Protein AF-A0A261BJY4-F1 (afdb_monomer_lite)

Radius of gyration: 24.93 Å; chains: 1; bounding box: 94×40×73 Å

Organism: NCBI:txid1503980

pLDDT: mean 73.92, std 14.11, range [34.84, 90.88]

Foldseek 3Di:
DPDPPPVPPPVPALAPDPCQLPDDFDADPLNVLLVVLVVLCVVLVVLLVVLVVCCVPCVVVCVVPPDPNVLSVLVSQLLVLLSVLSVLCSVLPSVVVSSPCRSVVNHPPCVVVNVVSVVVNVVSVVSNVVSVVVSVVVPPPCVVVVVPPDPPLVVVLVVLVVVLVVQVVDPVCVPVSVSVVVVSVSVNSSCVSVCCCVPPCSNPPPPPPPPDDDDDDDD

Structure (mmCIF, N/CA/C/O backbone):
data_AF-A0A261BJY4-F1
#
_entry.id   AF-A0A261BJY4-F1
#
loop_
_atom_site.group_PDB
_atom_site.id
_atom_site.type_symbol
_atom_site.label_atom_id
_atom_site.label_alt_id
_atom_site.label_comp_id
_atom_site.label_asym_id
_atom_site.label_entity_id
_atom_site.label_seq_id
_atom_site.pdbx_PDB_ins_code
_atom_site.Cartn_x
_atom_site.Cartn_y
_atom_site.Cartn_z
_atom_site.occupancy
_atom_site.B_iso_or_equiv
_atom_site.auth_seq_id
_atom_site.auth_comp_id
_atom_site.auth_asym_id
_atom_site.auth_at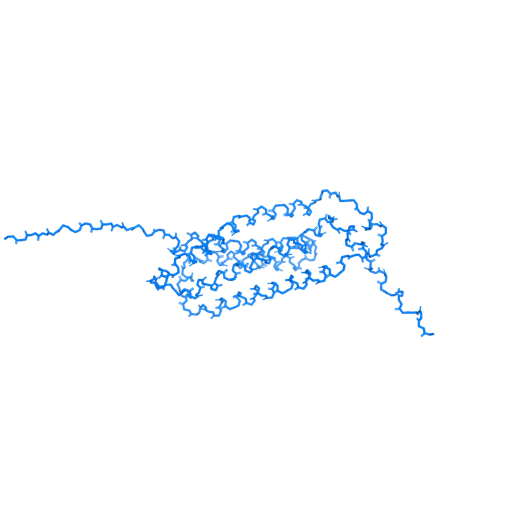om_id
_atom_site.pdbx_PDB_model_num
ATOM 1 N N . MET A 1 1 ? 39.632 24.380 -22.229 1.00 34.84 1 MET A N 1
ATOM 2 C CA . MET A 1 1 ? 39.790 23.541 -21.022 1.00 34.84 1 MET A CA 1
ATOM 3 C C . MET A 1 1 ? 38.426 23.351 -20.358 1.00 34.84 1 MET A C 1
ATOM 5 O O . MET A 1 1 ? 38.218 23.847 -19.261 1.00 34.84 1 MET A O 1
ATOM 9 N N . SER A 1 2 ? 37.476 22.709 -21.051 1.00 39.47 2 SER A N 1
ATOM 10 C CA . SER A 1 2 ? 36.129 22.396 -20.525 1.00 39.47 2 SER A CA 1
ATOM 11 C C . SER A 1 2 ? 35.428 21.296 -21.345 1.00 39.47 2 SER A C 1
ATOM 13 O O . SER A 1 2 ? 34.244 21.419 -21.620 1.00 39.47 2 SER A O 1
ATOM 15 N N . GLU A 1 3 ? 36.136 20.246 -21.773 1.00 40.41 3 GLU A N 1
ATOM 16 C CA . GLU A 1 3 ? 35.526 19.167 -22.587 1.00 40.41 3 GLU A CA 1
ATOM 17 C C . GLU A 1 3 ? 35.856 17.747 -22.104 1.00 40.41 3 GLU A C 1
ATOM 19 O O . GLU A 1 3 ? 35.601 16.783 -22.808 1.00 40.41 3 GLU A O 1
ATOM 24 N N . GLU A 1 4 ? 36.378 17.577 -20.887 1.00 35.25 4 GLU A N 1
ATOM 25 C CA . GLU A 1 4 ? 36.882 16.265 -20.438 1.00 35.25 4 GLU A CA 1
ATOM 26 C C . GLU A 1 4 ? 36.210 15.733 -19.165 1.00 35.25 4 GLU A C 1
ATOM 28 O O . GLU A 1 4 ? 36.755 14.867 -18.490 1.00 35.25 4 GLU A O 1
ATOM 33 N N . HIS A 1 5 ? 35.021 16.241 -18.818 1.00 38.00 5 HIS A N 1
ATOM 34 C CA . HIS A 1 5 ? 34.337 15.866 -17.574 1.00 38.00 5 HIS A CA 1
ATOM 35 C C . HIS A 1 5 ? 32.924 15.288 -17.764 1.00 38.00 5 HIS A C 1
ATOM 37 O O . HIS A 1 5 ? 32.126 15.379 -16.841 1.00 38.00 5 HIS A O 1
ATOM 43 N N . ASP A 1 6 ? 32.616 14.692 -18.922 1.00 45.31 6 ASP A N 1
ATOM 44 C CA . ASP A 1 6 ? 31.288 14.092 -19.191 1.00 45.31 6 ASP A CA 1
ATOM 45 C C . ASP A 1 6 ? 31.328 12.574 -19.472 1.00 45.31 6 ASP A C 1
ATOM 47 O O . ASP A 1 6 ? 30.332 11.876 -19.336 1.00 45.31 6 ASP A O 1
ATOM 51 N N . HIS A 1 7 ? 32.500 11.997 -19.761 1.00 40.19 7 HIS A N 1
ATOM 52 C CA . HIS A 1 7 ? 32.606 10.571 -20.114 1.00 40.19 7 HIS A CA 1
ATOM 53 C C . HIS A 1 7 ? 32.541 9.584 -18.930 1.00 40.19 7 HIS A C 1
ATOM 55 O O . HIS A 1 7 ? 32.669 8.381 -19.133 1.00 40.19 7 HIS A O 1
ATOM 61 N N . GLY A 1 8 ? 32.339 10.062 -17.696 1.00 38.91 8 GLY A N 1
ATOM 62 C CA . GLY A 1 8 ? 32.262 9.213 -16.497 1.00 38.91 8 GLY A CA 1
ATOM 63 C C . GLY A 1 8 ? 30.845 8.837 -16.044 1.00 38.91 8 GLY A C 1
ATOM 64 O O . GLY A 1 8 ? 30.698 7.896 -15.268 1.00 38.91 8 GLY A O 1
ATOM 65 N N . GLU A 1 9 ? 29.801 9.544 -16.497 1.00 47.66 9 GLU A N 1
ATOM 66 C CA . GLU A 1 9 ? 28.405 9.272 -16.092 1.00 47.66 9 GLU A CA 1
ATOM 67 C C . GLU A 1 9 ? 27.652 8.342 -17.065 1.00 47.66 9 GLU A C 1
ATOM 69 O O . GLU A 1 9 ? 26.600 7.798 -16.719 1.00 47.66 9 GLU A O 1
ATOM 74 N N . GLU A 1 10 ? 28.192 8.096 -18.263 1.00 47.25 10 GLU A N 1
ATOM 75 C CA . GLU A 1 10 ? 27.529 7.277 -19.288 1.00 47.25 10 GLU A CA 1
ATOM 76 C C . GLU A 1 10 ? 27.619 5.761 -19.039 1.00 47.25 10 GLU A C 1
ATOM 78 O O . GLU A 1 10 ? 26.736 5.027 -19.485 1.00 47.25 10 GLU A O 1
ATOM 83 N N . GLU A 1 11 ? 28.609 5.265 -18.286 1.00 46.03 11 GLU A N 1
ATOM 84 C CA . GLU A 1 11 ? 28.821 3.813 -18.108 1.00 46.03 11 GLU A CA 1
ATOM 85 C C . GLU A 1 11 ? 27.710 3.111 -17.299 1.00 46.03 11 GLU A C 1
ATOM 87 O O . GLU A 1 11 ? 27.527 1.899 -17.414 1.00 46.03 11 GLU A O 1
ATOM 92 N N . HIS A 1 12 ? 26.910 3.863 -16.536 1.00 56.28 12 HIS A N 1
ATOM 93 C CA . HIS A 1 12 ? 25.779 3.339 -15.757 1.00 56.28 12 HIS A CA 1
ATOM 94 C C . HIS A 1 12 ? 24.407 3.877 -16.195 1.00 56.28 12 HIS A C 1
ATOM 96 O O . HIS A 1 12 ? 23.388 3.548 -15.577 1.00 56.28 12 HIS A O 1
ATOM 102 N N . SER A 1 13 ? 24.345 4.693 -17.251 1.00 66.56 13 SER A N 1
ATOM 103 C CA . SER A 1 13 ? 23.095 5.316 -17.685 1.00 66.56 13 SER A CA 1
ATOM 104 C C . SER A 1 13 ? 22.349 4.448 -18.699 1.00 66.56 13 SER A C 1
ATOM 106 O O . SER A 1 13 ? 22.855 4.104 -19.765 1.00 66.56 13 SER A O 1
ATOM 108 N N . ILE A 1 14 ? 21.090 4.131 -18.390 1.00 71.69 14 ILE A N 1
ATOM 109 C CA . ILE A 1 14 ? 20.169 3.439 -19.311 1.00 71.69 14 ILE A CA 1
ATOM 110 C C . ILE A 1 14 ? 19.597 4.372 -20.395 1.00 71.69 14 ILE A C 1
ATOM 112 O O . ILE A 1 14 ? 18.856 3.930 -21.277 1.00 71.69 14 ILE A O 1
ATOM 116 N N . ILE A 1 15 ? 19.884 5.674 -20.313 1.00 77.12 15 ILE A N 1
ATOM 117 C CA . ILE A 1 15 ? 19.298 6.705 -21.172 1.00 77.12 15 ILE A CA 1
ATOM 118 C C . ILE A 1 15 ? 19.901 6.604 -22.575 1.00 77.12 15 ILE A C 1
ATOM 120 O O . ILE A 1 15 ? 21.114 6.579 -22.743 1.00 77.12 15 ILE A O 1
ATOM 124 N N . GLY A 1 16 ? 19.051 6.544 -23.603 1.00 69.19 16 GLY A N 1
ATOM 125 C CA . GLY A 1 16 ? 19.501 6.522 -25.003 1.00 69.19 16 GLY A CA 1
ATOM 126 C C . GLY A 1 16 ? 20.080 5.186 -25.486 1.00 69.19 16 GLY A C 1
ATOM 127 O O . GLY A 1 16 ? 20.368 5.041 -26.676 1.00 69.19 16 GLY A O 1
ATOM 128 N N . GLN A 1 17 ? 20.183 4.176 -24.619 1.00 81.31 17 GLN A N 1
ATOM 129 C CA . GLN A 1 17 ? 20.616 2.842 -25.019 1.00 81.31 17 GLN A CA 1
ATOM 130 C C . GLN A 1 17 ? 19.543 2.139 -25.871 1.00 81.31 17 GLN A C 1
ATOM 132 O O . GLN A 1 17 ? 18.360 2.082 -25.515 1.00 81.31 17 GLN A O 1
ATOM 137 N N . LYS A 1 18 ? 19.954 1.587 -27.024 1.00 76.88 18 LYS A N 1
ATOM 138 C CA . LYS A 1 18 ? 19.047 0.950 -28.002 1.00 76.88 18 LYS A CA 1
ATOM 139 C C . LYS A 1 18 ? 18.296 -0.251 -27.424 1.00 76.88 18 LYS A C 1
ATOM 141 O O . LYS A 1 18 ? 17.124 -0.436 -27.736 1.00 76.88 18 LYS A O 1
ATOM 146 N N . GLU A 1 19 ? 18.949 -1.010 -26.547 1.00 81.88 19 GLU A N 1
ATOM 147 C CA . GLU A 1 19 ? 18.368 -2.175 -25.871 1.00 81.88 19 GLU A CA 1
ATOM 148 C C . GLU A 1 19 ? 17.146 -1.801 -25.016 1.00 81.88 19 GLU A C 1
ATOM 150 O O . GLU A 1 19 ? 16.106 -2.452 -25.092 1.00 81.88 19 GLU A O 1
ATOM 155 N N . TYR A 1 20 ? 17.230 -0.700 -24.265 1.00 79.94 20 TYR A N 1
ATOM 156 C CA . TYR A 1 20 ? 16.148 -0.253 -23.387 1.00 79.94 20 TYR A CA 1
ATOM 157 C C . TYR A 1 20 ? 15.094 0.582 -24.121 1.00 79.94 20 TYR A C 1
ATOM 159 O O . TYR A 1 20 ? 13.910 0.480 -23.812 1.00 79.94 20 TYR A O 1
ATOM 167 N N . THR A 1 21 ? 15.485 1.385 -25.117 1.00 79.00 21 THR A N 1
ATOM 168 C CA . THR A 1 21 ? 14.553 2.231 -25.893 1.00 79.00 21 THR A CA 1
ATOM 169 C C . THR A 1 21 ? 13.671 1.438 -26.860 1.00 79.00 21 THR A C 1
ATOM 171 O O . THR A 1 21 ? 12.543 1.854 -27.121 1.00 79.00 21 THR A O 1
ATOM 174 N N . GLN A 1 22 ? 14.137 0.286 -27.354 1.00 83.06 22 GLN A N 1
ATOM 175 C CA . GLN A 1 22 ? 13.351 -0.640 -28.182 1.00 83.06 22 GLN A CA 1
ATOM 176 C C . GLN A 1 22 ? 12.816 -1.845 -27.393 1.00 83.06 22 GLN A C 1
ATOM 178 O O . GLN A 1 22 ? 12.433 -2.854 -27.984 1.00 83.06 22 GLN A O 1
ATOM 183 N N . PHE A 1 23 ? 12.771 -1.752 -26.062 1.00 83.94 23 PHE A N 1
ATOM 184 C CA . PHE A 1 23 ? 12.300 -2.840 -25.215 1.00 83.94 23 PHE A CA 1
ATOM 185 C C . PHE A 1 23 ? 10.819 -3.158 -25.476 1.00 83.94 23 PHE A C 1
ATOM 187 O O . PHE A 1 23 ? 9.940 -2.316 -25.272 1.00 83.94 23 PHE A O 1
ATOM 194 N N . ILE A 1 24 ? 10.538 -4.394 -25.894 1.00 82.62 24 ILE A N 1
ATOM 195 C CA . ILE A 1 24 ? 9.178 -4.906 -26.078 1.00 82.62 24 ILE A CA 1
ATOM 196 C C . ILE A 1 24 ? 8.783 -5.666 -24.817 1.00 82.62 24 ILE A C 1
ATOM 198 O O . ILE A 1 24 ? 9.422 -6.637 -24.417 1.00 82.62 24 ILE A O 1
ATOM 202 N N . TYR A 1 25 ? 7.705 -5.216 -24.186 1.00 85.25 25 TYR A N 1
ATOM 203 C CA . TYR A 1 25 ? 7.182 -5.861 -22.994 1.00 85.25 25 TYR A CA 1
ATOM 204 C C . TYR A 1 25 ? 6.652 -7.270 -23.303 1.00 85.25 25 TYR A C 1
ATOM 206 O O . TYR A 1 25 ? 5.804 -7.457 -24.178 1.00 85.25 25 TYR A O 1
ATOM 214 N N . HIS A 1 26 ? 7.093 -8.238 -22.500 1.00 87.38 26 HIS A N 1
ATOM 215 C CA . HIS A 1 26 ? 6.562 -9.596 -22.458 1.00 87.38 26 HIS A CA 1
ATOM 216 C C . HIS A 1 26 ? 6.022 -9.897 -21.060 1.00 87.38 26 HIS A C 1
ATOM 218 O O . HIS A 1 26 ? 6.620 -9.513 -20.054 1.00 87.38 26 HIS A O 1
ATOM 224 N N . PHE A 1 27 ? 4.892 -10.607 -20.995 1.00 88.50 27 PHE A N 1
ATOM 225 C CA . PHE A 1 27 ? 4.290 -10.987 -19.721 1.00 88.50 27 PHE A CA 1
ATOM 226 C C . PHE A 1 27 ? 5.257 -11.865 -18.922 1.00 88.50 27 PHE A C 1
ATOM 228 O O . PHE A 1 27 ? 5.630 -12.955 -19.354 1.00 88.50 27 PHE A O 1
ATOM 235 N N . ASN A 1 28 ? 5.663 -11.375 -17.756 1.00 87.25 28 ASN A N 1
ATOM 236 C CA . ASN A 1 28 ? 6.672 -12.000 -16.911 1.00 87.25 28 ASN A CA 1
ATOM 237 C C . ASN A 1 28 ? 6.136 -12.269 -15.498 1.00 87.25 28 ASN A C 1
ATOM 239 O O . ASN A 1 28 ? 5.032 -11.865 -15.124 1.00 87.25 28 ASN A O 1
ATOM 243 N N . TYR A 1 29 ? 6.954 -12.937 -14.687 1.00 85.25 29 TYR A N 1
ATOM 244 C CA . TYR A 1 29 ? 6.633 -13.231 -13.292 1.00 85.25 29 TYR A CA 1
ATOM 245 C C . TYR A 1 29 ? 6.324 -11.964 -12.467 1.00 85.25 29 TYR A C 1
ATOM 247 O O . TYR A 1 29 ? 5.391 -11.967 -11.666 1.00 85.25 29 TYR A O 1
ATOM 255 N N . PHE A 1 30 ? 7.025 -10.848 -12.709 1.00 86.12 30 PHE A N 1
ATOM 256 C CA . PHE A 1 30 ? 6.757 -9.567 -12.038 1.00 86.12 30 PHE A CA 1
ATOM 257 C C . PHE A 1 30 ? 5.371 -8.997 -12.369 1.00 86.12 30 PHE A C 1
ATOM 259 O O . PHE A 1 30 ? 4.736 -8.364 -11.526 1.00 86.12 30 PHE A O 1
ATOM 266 N N . SER A 1 31 ? 4.873 -9.263 -13.575 1.00 87.69 31 SER A N 1
ATOM 267 C CA . SER A 1 31 ? 3.539 -8.855 -14.020 1.00 87.69 31 SER A CA 1
ATOM 268 C C . SER A 1 31 ? 2.453 -9.653 -13.308 1.00 87.69 31 SER A C 1
ATOM 270 O O . SER A 1 31 ? 1.510 -9.070 -12.771 1.00 87.69 31 SER A O 1
ATOM 272 N N . ALA A 1 32 ? 2.622 -10.975 -13.209 1.00 87.94 32 ALA A N 1
ATOM 273 C CA . ALA A 1 32 ? 1.746 -11.820 -12.398 1.00 87.94 32 ALA A CA 1
ATOM 274 C C . ALA A 1 32 ? 1.769 -11.394 -10.917 1.00 87.94 32 ALA A C 1
ATOM 276 O O . ALA A 1 32 ? 0.715 -11.257 -10.293 1.00 87.94 32 ALA A O 1
ATOM 277 N N . TYR A 1 33 ? 2.957 -11.098 -10.380 1.00 84.88 33 TYR A N 1
ATOM 278 C CA . TYR A 1 33 ? 3.148 -10.593 -9.020 1.00 84.88 33 TYR A CA 1
ATOM 279 C C . TYR A 1 33 ? 2.398 -9.274 -8.766 1.00 84.88 33 TYR A C 1
ATOM 281 O O . TYR A 1 33 ? 1.713 -9.135 -7.751 1.00 84.88 33 TYR A O 1
ATOM 289 N N . ALA A 1 34 ? 2.462 -8.316 -9.695 1.00 87.31 34 ALA A N 1
ATOM 290 C CA . ALA A 1 34 ? 1.723 -7.060 -9.588 1.00 87.31 34 ALA A CA 1
ATOM 291 C C . ALA A 1 34 ? 0.198 -7.283 -9.597 1.00 87.31 34 ALA A C 1
ATOM 293 O O . ALA A 1 34 ? -0.512 -6.674 -8.798 1.00 87.31 34 ALA A O 1
ATOM 294 N N . ILE A 1 35 ? -0.309 -8.191 -10.439 1.00 88.88 35 ILE A N 1
ATOM 295 C CA . ILE A 1 35 ? -1.748 -8.494 -10.534 1.00 88.88 35 ILE A CA 1
ATOM 296 C C . ILE A 1 35 ? -2.266 -9.150 -9.252 1.00 88.88 35 ILE A C 1
ATOM 298 O O . ILE A 1 35 ? -3.244 -8.672 -8.675 1.00 88.88 35 ILE A O 1
ATOM 302 N N . ILE A 1 36 ? -1.601 -10.208 -8.774 1.00 87.50 36 ILE A N 1
ATOM 303 C CA . ILE A 1 36 ? -1.953 -10.867 -7.503 1.00 87.50 36 ILE A CA 1
ATOM 304 C C . ILE A 1 36 ? -1.939 -9.835 -6.381 1.00 87.50 36 ILE A C 1
ATOM 306 O O . ILE A 1 36 ? -2.829 -9.812 -5.526 1.00 87.50 36 ILE A O 1
ATOM 310 N N . SER A 1 37 ? -0.955 -8.935 -6.428 1.00 84.06 37 SER A N 1
ATOM 311 C CA . SER A 1 37 ? -0.852 -7.902 -5.430 1.00 84.06 37 SER A CA 1
ATOM 312 C C . SER A 1 37 ? -2.025 -6.926 -5.437 1.00 84.06 37 SER A C 1
ATOM 314 O O . SER A 1 37 ? -2.498 -6.520 -4.381 1.00 84.06 37 SER A O 1
ATOM 316 N N . ALA A 1 38 ? -2.500 -6.546 -6.619 1.00 87.81 38 ALA A N 1
ATOM 317 C CA . ALA A 1 38 ? -3.608 -5.614 -6.744 1.00 87.81 38 ALA A CA 1
ATOM 318 C C . ALA A 1 38 ? -4.904 -6.250 -6.226 1.00 87.81 38 ALA A C 1
ATOM 320 O O . ALA A 1 38 ? -5.689 -5.591 -5.543 1.00 87.81 38 ALA A O 1
ATOM 321 N N . LEU A 1 39 ? -5.101 -7.546 -6.495 1.00 88.44 39 LEU A N 1
ATOM 322 C CA . LEU A 1 39 ? -6.279 -8.294 -6.058 1.00 88.44 39 LEU A CA 1
ATOM 323 C C . LEU A 1 39 ? -6.391 -8.369 -4.528 1.00 88.44 39 LEU A C 1
ATOM 325 O O . LEU A 1 39 ? -7.487 -8.167 -4.000 1.00 88.44 39 LEU A O 1
ATOM 329 N N . TYR A 1 40 ? -5.287 -8.593 -3.799 1.00 83.50 40 TYR A N 1
ATOM 330 C CA . TYR A 1 40 ? -5.349 -8.642 -2.329 1.00 83.50 40 TYR A CA 1
ATOM 331 C C . TYR A 1 40 ? -5.645 -7.280 -1.689 1.00 83.50 40 TYR A C 1
ATOM 333 O O . TYR A 1 40 ? -6.109 -7.239 -0.549 1.00 83.50 40 TYR A O 1
ATOM 341 N N . CYS A 1 41 ? -5.403 -6.164 -2.385 1.00 85.94 41 CYS A N 1
ATOM 342 C CA . CYS A 1 41 ? -5.665 -4.825 -1.850 1.00 85.94 41 CYS A CA 1
ATOM 343 C C . CYS A 1 41 ? -7.155 -4.453 -1.851 1.00 85.94 41 CYS A C 1
ATOM 345 O O . CYS A 1 41 ? -7.585 -3.614 -1.054 1.00 85.94 41 CYS A O 1
ATOM 347 N N . ILE A 1 42 ? -7.958 -5.082 -2.717 1.00 88.31 42 ILE A N 1
ATOM 348 C CA . ILE A 1 42 ? -9.373 -4.739 -2.926 1.00 88.31 42 ILE A CA 1
ATOM 349 C C . ILE A 1 42 ? -10.192 -4.809 -1.622 1.00 88.31 42 ILE A C 1
ATOM 351 O O . ILE A 1 42 ? -10.860 -3.821 -1.293 1.00 88.31 42 ILE A O 1
ATOM 355 N N . PRO A 1 43 ? -10.143 -5.900 -0.825 1.00 86.31 43 PRO A N 1
ATOM 356 C CA . PRO A 1 43 ? -10.918 -5.989 0.413 1.00 86.31 43 PRO A CA 1
ATOM 357 C C . PRO A 1 43 ? -10.562 -4.887 1.416 1.00 86.31 43 PRO A C 1
ATOM 359 O O . PRO A 1 43 ? -11.444 -4.324 2.067 1.00 86.31 43 PRO A O 1
ATOM 362 N N . THR A 1 44 ? -9.281 -4.535 1.515 1.00 86.94 44 THR A N 1
ATOM 363 C CA . THR A 1 44 ? -8.792 -3.524 2.459 1.00 86.94 44 THR A CA 1
ATOM 364 C C . THR A 1 44 ? -9.207 -2.117 2.062 1.00 86.94 44 THR A C 1
ATOM 366 O O . THR A 1 44 ? -9.601 -1.350 2.940 1.00 86.94 44 THR A O 1
ATOM 369 N N . ILE A 1 45 ? -9.216 -1.791 0.765 1.00 89.50 45 ILE A N 1
ATOM 370 C CA . ILE A 1 45 ? -9.765 -0.521 0.265 1.00 89.50 45 ILE A CA 1
ATOM 371 C C . ILE A 1 45 ? -11.244 -0.401 0.652 1.00 89.50 45 ILE A C 1
ATOM 373 O O . ILE A 1 45 ? -11.655 0.604 1.234 1.00 89.50 45 ILE A O 1
ATOM 377 N N . ILE A 1 46 ? -12.039 -1.447 0.406 1.00 90.44 46 ILE A N 1
ATOM 378 C CA . ILE A 1 46 ? -13.475 -1.459 0.723 1.00 90.44 46 ILE A CA 1
ATOM 379 C C . ILE A 1 46 ? -13.710 -1.271 2.230 1.00 90.44 46 ILE A C 1
ATOM 381 O O . ILE A 1 46 ? -14.540 -0.454 2.639 1.00 90.44 46 ILE A O 1
ATOM 385 N N . ILE A 1 47 ? -12.979 -2.009 3.071 1.00 89.19 47 ILE A N 1
ATOM 386 C CA . ILE A 1 47 ? -13.116 -1.927 4.531 1.00 89.19 47 ILE A CA 1
ATOM 387 C C . ILE A 1 47 ? -12.685 -0.550 5.041 1.00 89.19 47 ILE A C 1
ATOM 389 O O . ILE A 1 47 ? -13.407 0.050 5.839 1.00 89.19 47 ILE A O 1
ATOM 393 N N . ASN A 1 48 ? -11.556 -0.019 4.570 1.00 88.31 48 ASN A N 1
ATOM 394 C CA . ASN A 1 48 ? -11.067 1.295 4.977 1.00 88.31 48 ASN A CA 1
ATOM 395 C C . ASN A 1 48 ? -12.074 2.405 4.630 1.00 88.31 48 ASN A C 1
ATOM 397 O O . ASN A 1 48 ? -12.453 3.177 5.512 1.00 88.31 48 ASN A O 1
ATOM 401 N N . LEU A 1 49 ? -12.619 2.404 3.408 1.00 90.31 49 LEU A N 1
ATOM 402 C CA . LEU A 1 49 ? -13.674 3.337 3.001 1.00 90.31 49 LEU A CA 1
ATOM 403 C C . LEU A 1 49 ? -14.921 3.216 3.884 1.00 90.31 49 LEU A C 1
ATOM 405 O O . LEU A 1 49 ? -15.494 4.224 4.300 1.00 90.31 49 LEU A O 1
ATOM 409 N N . LYS A 1 50 ? -15.328 1.991 4.233 1.00 88.44 50 LYS A N 1
ATOM 410 C CA . LYS A 1 50 ? -16.469 1.750 5.127 1.00 88.44 50 LYS A CA 1
ATOM 411 C C . LYS A 1 50 ? -16.219 2.275 6.543 1.00 88.44 50 LYS A C 1
ATOM 413 O O . LYS A 1 50 ? -17.140 2.815 7.158 1.00 88.44 50 LYS A O 1
ATOM 418 N N . MET A 1 51 ? -14.997 2.140 7.059 1.00 85.81 51 MET A N 1
ATOM 419 C CA . MET A 1 51 ? -14.615 2.681 8.366 1.00 85.81 51 MET A CA 1
ATOM 420 C C . MET A 1 51 ? -14.588 4.212 8.372 1.00 85.81 51 MET A C 1
ATOM 422 O O . MET A 1 51 ? -15.137 4.814 9.295 1.00 85.81 51 MET A O 1
ATOM 426 N N . ILE A 1 52 ? -14.033 4.839 7.328 1.00 88.25 52 ILE A N 1
ATOM 427 C CA . ILE A 1 52 ? -14.046 6.300 7.152 1.00 88.25 52 ILE A CA 1
ATOM 428 C C . ILE A 1 52 ? -15.488 6.804 7.069 1.00 88.25 52 ILE A C 1
ATOM 430 O O . ILE A 1 52 ? -15.878 7.711 7.803 1.00 88.25 52 ILE A O 1
ATOM 434 N N . TYR A 1 53 ? -16.317 6.171 6.238 1.00 88.88 53 TYR A N 1
ATOM 435 C CA . TYR A 1 53 ? -17.730 6.512 6.114 1.00 88.88 53 TYR A CA 1
ATOM 436 C C . TYR A 1 53 ? -18.471 6.422 7.457 1.00 88.88 53 TYR A C 1
ATOM 438 O O . TYR A 1 53 ? -19.239 7.317 7.820 1.00 88.88 53 TYR A O 1
ATOM 446 N N . TYR A 1 54 ? -18.228 5.353 8.223 1.00 84.19 54 TYR A N 1
ATOM 447 C CA . TYR A 1 54 ? -18.822 5.168 9.546 1.00 84.19 54 TYR A CA 1
ATOM 448 C C . TYR A 1 54 ? -18.397 6.267 10.527 1.00 84.19 54 TYR A C 1
ATOM 450 O O . TYR A 1 54 ? -19.247 6.813 11.234 1.00 84.19 54 TYR A O 1
ATOM 458 N N . TYR A 1 55 ? -17.107 6.615 10.542 1.00 81.88 55 TYR A N 1
ATOM 459 C CA . TYR A 1 55 ? -16.564 7.690 11.369 1.00 81.88 55 TYR A CA 1
ATOM 460 C C . TYR A 1 55 ? -17.220 9.036 11.054 1.00 81.88 55 TYR A C 1
ATOM 462 O O . TYR A 1 55 ? -17.738 9.686 11.962 1.00 81.88 55 TYR A O 1
ATOM 470 N N . LEU A 1 56 ? -17.293 9.407 9.770 1.00 83.19 56 LEU A N 1
ATOM 471 C CA . LEU A 1 56 ? -17.891 10.670 9.331 1.00 83.19 56 LEU A CA 1
ATOM 472 C C . LEU A 1 56 ? -19.388 10.753 9.668 1.00 83.19 56 LEU A C 1
ATOM 474 O O . LEU A 1 56 ? -19.865 11.788 10.126 1.00 83.19 56 LEU A O 1
ATOM 478 N N . ARG A 1 57 ? -20.144 9.660 9.487 1.00 83.44 57 ARG A N 1
ATOM 479 C CA . ARG A 1 57 ? -21.606 9.669 9.672 1.00 83.44 57 ARG A CA 1
ATOM 480 C C . ARG A 1 57 ? -22.052 9.512 11.129 1.00 83.44 57 ARG A C 1
ATOM 482 O O . ARG A 1 57 ? -23.125 9.997 11.483 1.00 83.44 57 ARG A O 1
ATOM 489 N N . LYS A 1 58 ? -21.282 8.821 11.977 1.00 75.50 58 LYS A N 1
ATOM 490 C CA . LYS A 1 58 ? -21.668 8.492 13.367 1.00 75.50 58 LYS A CA 1
ATOM 491 C C . LYS A 1 58 ? -20.742 9.065 14.441 1.00 75.50 58 LYS A C 1
ATOM 493 O O . LYS A 1 58 ? -20.811 8.626 15.589 1.00 75.50 58 LYS A O 1
ATOM 498 N N . HIS A 1 59 ? -19.939 10.076 14.109 1.00 69.31 59 HIS A N 1
ATOM 499 C CA . HIS A 1 59 ? -18.988 10.717 15.025 1.00 69.31 59 HIS A CA 1
ATOM 500 C C . HIS A 1 59 ? -19.572 11.017 16.424 1.00 69.31 59 HIS A C 1
ATOM 502 O O . HIS A 1 59 ? -18.973 10.671 17.438 1.00 69.31 59 HIS A O 1
ATOM 508 N N . LYS A 1 60 ? -20.793 11.571 16.501 1.00 62.69 60 LYS A N 1
ATOM 509 C CA . LYS A 1 60 ? -21.451 11.918 17.779 1.00 62.69 60 LYS A CA 1
ATOM 510 C C . LYS A 1 60 ? -21.775 10.703 18.665 1.00 62.69 60 LYS A C 1
ATOM 512 O O . LYS A 1 60 ? -21.681 10.795 19.883 1.00 62.69 60 LYS A O 1
ATOM 517 N N . THR A 1 61 ? -22.127 9.562 18.072 1.00 63.34 61 THR A N 1
ATOM 518 C CA . THR A 1 61 ? -22.435 8.316 18.800 1.00 63.34 61 THR A CA 1
ATOM 519 C C . THR A 1 61 ? -21.166 7.584 19.253 1.00 63.34 61 THR A C 1
ATOM 521 O O . THR A 1 61 ? -21.201 6.830 20.223 1.00 63.34 61 THR A O 1
ATOM 524 N N . LEU A 1 62 ? -20.033 7.805 18.574 1.00 63.28 62 LEU A N 1
ATOM 525 C CA . LEU A 1 62 ? -18.726 7.272 18.978 1.00 63.28 62 LEU A CA 1
ATOM 526 C C . LEU A 1 62 ? -18.238 7.908 20.289 1.00 63.28 62 LEU A C 1
ATOM 528 O O . LEU A 1 62 ? -17.803 7.176 21.173 1.00 63.28 62 LEU A O 1
ATOM 532 N N . CYS A 1 63 ? -18.414 9.224 20.460 1.00 57.44 63 CYS A N 1
ATOM 533 C CA . CYS A 1 63 ? -18.033 9.938 21.688 1.00 57.44 63 CYS A CA 1
ATOM 534 C C . CYS A 1 63 ? -18.782 9.469 22.949 1.00 57.44 63 CYS A C 1
ATOM 536 O O . CYS A 1 63 ? -18.274 9.631 24.051 1.00 57.44 63 CYS A O 1
ATOM 538 N N . GLN A 1 64 ? -19.980 8.891 22.809 1.00 57.09 64 GLN A N 1
ATOM 539 C CA . GLN A 1 64 ? -20.807 8.453 23.943 1.00 57.09 64 GLN A CA 1
ATOM 540 C C . GLN A 1 64 ? -20.467 7.045 24.467 1.00 57.09 64 GLN A C 1
ATOM 542 O O . GLN A 1 64 ? -20.942 6.668 25.532 1.00 57.09 64 GLN A O 1
ATOM 547 N N . ASN A 1 65 ? -19.675 6.241 23.746 1.00 57.50 65 ASN A N 1
ATOM 548 C CA . ASN A 1 65 ? -19.435 4.827 24.081 1.00 57.50 65 ASN A CA 1
ATOM 549 C C . ASN A 1 65 ? -18.105 4.563 24.828 1.00 57.50 65 ASN A C 1
ATOM 551 O O . ASN A 1 65 ? -17.560 3.471 24.693 1.00 57.50 65 ASN A O 1
ATOM 555 N N . ASN A 1 66 ? -17.565 5.522 25.598 1.00 53.56 66 ASN A N 1
ATOM 556 C CA . ASN A 1 66 ? -16.279 5.407 26.329 1.00 53.56 66 ASN A CA 1
ATOM 557 C C . ASN A 1 66 ? -15.061 5.021 25.469 1.00 53.56 66 ASN A C 1
ATOM 559 O O . ASN A 1 66 ? -13.999 4.678 25.982 1.00 53.56 66 ASN A O 1
ATOM 563 N N . LEU A 1 67 ? -15.192 5.092 24.149 1.00 58.91 67 LEU A N 1
ATOM 564 C CA . LEU A 1 67 ? -14.081 4.919 23.243 1.00 58.91 67 LEU A CA 1
ATOM 565 C C . LEU A 1 67 ? -13.478 6.288 22.976 1.00 58.91 67 LEU A C 1
ATOM 567 O O . LEU A 1 67 ? -14.206 7.175 22.543 1.00 58.91 67 LEU A O 1
ATOM 571 N N . HIS A 1 68 ? -12.169 6.446 23.178 1.00 67.50 68 HIS A N 1
ATOM 572 C CA . HIS A 1 68 ? -11.480 7.692 22.861 1.00 67.50 68 HIS A CA 1
ATOM 573 C C . HIS A 1 68 ? -11.574 7.941 21.339 1.00 67.50 68 HIS A C 1
ATOM 575 O O . HIS A 1 68 ? -10.865 7.282 20.571 1.00 67.50 68 HIS A O 1
ATOM 581 N N . PRO A 1 69 ? -12.445 8.855 20.862 1.00 69.69 69 PRO A N 1
ATOM 582 C CA . PRO A 1 69 ? -12.678 9.063 19.429 1.00 69.69 69 PRO A CA 1
ATOM 583 C C . PRO A 1 69 ? -11.401 9.534 18.721 1.00 69.69 69 PRO A C 1
ATOM 585 O O . PRO A 1 69 ? -11.214 9.282 17.533 1.00 69.69 69 PRO A O 1
ATOM 588 N N . GLU A 1 70 ? -10.497 10.151 19.483 1.00 73.56 70 GLU A N 1
ATOM 589 C CA . GLU A 1 70 ? -9.157 10.537 19.062 1.00 73.56 70 GLU A CA 1
ATOM 590 C C . GLU A 1 70 ? -8.304 9.339 18.628 1.00 73.56 70 GLU A C 1
ATOM 592 O O . GLU A 1 70 ? -7.696 9.374 17.563 1.00 73.56 70 GLU A O 1
ATOM 597 N N . LEU A 1 71 ? -8.300 8.248 19.402 1.00 76.81 71 LEU A N 1
ATOM 598 C CA . LEU A 1 71 ? -7.499 7.062 19.089 1.00 76.81 71 LEU A CA 1
ATOM 599 C C . LEU A 1 71 ? -8.004 6.385 17.809 1.00 76.81 71 LEU A C 1
ATOM 601 O O . LEU A 1 71 ? -7.216 5.985 16.954 1.00 76.81 71 LEU A O 1
ATOM 605 N N . PHE A 1 72 ? -9.328 6.312 17.644 1.00 79.06 72 PHE A N 1
ATOM 606 C CA . PHE A 1 72 ? -9.934 5.783 16.425 1.00 79.06 72 PHE A CA 1
ATOM 607 C C . PHE A 1 72 ? -9.644 6.675 15.209 1.00 79.06 72 PHE A C 1
ATOM 609 O O . PHE A 1 72 ? -9.344 6.158 14.137 1.00 79.06 72 PHE A O 1
ATOM 616 N N . ARG A 1 73 ? -9.642 8.005 15.369 1.00 79.50 73 ARG A N 1
ATOM 617 C CA . ARG A 1 73 ? -9.240 8.938 14.306 1.00 79.50 73 ARG A CA 1
ATOM 618 C C . ARG A 1 73 ? -7.787 8.719 13.876 1.00 79.50 73 ARG A C 1
ATOM 620 O O . ARG A 1 73 ? -7.531 8.611 12.680 1.00 79.50 73 ARG A O 1
ATOM 627 N N . GLN A 1 74 ? -6.857 8.598 14.825 1.00 82.12 74 GLN A N 1
ATOM 628 C CA . GLN A 1 74 ? -5.445 8.318 14.529 1.00 82.12 74 GLN A CA 1
ATOM 629 C C . GLN A 1 74 ? -5.262 6.967 13.824 1.00 82.12 74 GLN A C 1
ATOM 631 O O . GLN A 1 74 ? -4.513 6.880 12.853 1.00 82.12 74 GLN A O 1
ATOM 636 N N . PHE A 1 75 ? -6.007 5.936 14.237 1.00 84.75 75 PHE A N 1
ATOM 637 C CA . PHE A 1 75 ? -6.018 4.641 13.550 1.00 84.75 75 PHE A CA 1
ATOM 638 C C . PHE A 1 75 ? -6.474 4.759 12.086 1.00 84.75 75 PHE A C 1
ATOM 640 O O . PHE A 1 75 ? -5.852 4.185 11.192 1.00 84.75 75 PHE A O 1
ATOM 647 N N . LEU A 1 76 ? -7.534 5.530 11.813 1.00 86.00 76 LEU A N 1
ATOM 648 C CA . LEU A 1 76 ? -8.012 5.753 10.445 1.00 86.00 76 LEU A CA 1
ATOM 649 C C . LEU A 1 76 ? -6.988 6.506 9.593 1.00 86.00 76 LEU A C 1
ATOM 651 O O . LEU A 1 76 ? -6.788 6.136 8.437 1.00 86.00 76 LEU A O 1
ATOM 655 N N . ILE A 1 77 ? -6.328 7.524 10.155 1.00 86.00 77 ILE A N 1
ATOM 656 C CA . ILE A 1 77 ? -5.263 8.277 9.474 1.00 86.00 77 ILE A CA 1
ATOM 657 C C . ILE A 1 77 ? -4.103 7.339 9.119 1.00 86.00 77 ILE A C 1
ATOM 659 O O . ILE A 1 77 ? -3.723 7.267 7.950 1.00 86.00 77 ILE A O 1
ATOM 663 N N . MET A 1 78 ? -3.618 6.555 10.088 1.00 87.31 78 MET A N 1
ATOM 664 C CA . MET A 1 78 ? -2.565 5.554 9.884 1.00 87.31 78 MET A CA 1
ATOM 665 C C . MET A 1 78 ? -2.933 4.591 8.755 1.00 87.31 78 MET A C 1
ATOM 667 O O . MET A 1 78 ? -2.162 4.396 7.818 1.00 87.31 78 MET A O 1
ATOM 671 N N . GLN A 1 79 ? -4.139 4.025 8.800 1.00 88.50 79 GLN A N 1
ATOM 672 C CA . GLN A 1 79 ? -4.569 3.053 7.805 1.00 88.50 79 GLN A CA 1
ATOM 673 C C . GLN A 1 79 ? -4.724 3.654 6.404 1.00 88.50 79 GLN A C 1
ATOM 675 O O . GLN A 1 79 ? -4.434 2.994 5.405 1.00 88.50 79 GLN A O 1
ATOM 680 N N . THR A 1 80 ? -5.176 4.902 6.328 1.00 89.25 80 THR A N 1
ATOM 681 C CA . THR A 1 80 ? -5.322 5.635 5.068 1.00 89.25 80 THR A CA 1
ATOM 682 C C . THR A 1 80 ? -3.952 5.911 4.446 1.00 89.25 80 THR A C 1
ATOM 684 O O . THR A 1 80 ? -3.758 5.677 3.257 1.00 89.25 80 THR A O 1
ATOM 687 N N . LEU A 1 81 ? -2.968 6.319 5.252 1.00 90.31 81 LEU A N 1
ATOM 688 C CA . LEU A 1 81 ? -1.585 6.501 4.804 1.00 90.31 81 LEU A CA 1
ATOM 689 C C . LEU A 1 81 ? -0.932 5.183 4.368 1.00 90.31 81 LEU A C 1
ATOM 691 O O . LEU A 1 81 ? -0.226 5.164 3.362 1.00 90.31 81 LEU A O 1
ATOM 695 N N . CYS A 1 82 ? -1.208 4.070 5.056 1.00 89.38 82 CYS A N 1
ATOM 696 C CA . CYS A 1 82 ? -0.785 2.739 4.610 1.00 89.38 82 CYS A CA 1
ATOM 697 C C . CYS A 1 82 ? -1.372 2.377 3.237 1.00 89.38 82 CYS A C 1
ATOM 699 O O . CYS A 1 82 ? -0.673 1.824 2.394 1.00 89.38 82 CYS A O 1
ATOM 701 N N . LEU A 1 83 ? -2.635 2.716 2.983 1.00 90.38 83 LEU A N 1
ATOM 702 C CA . LEU A 1 83 ? -3.286 2.478 1.696 1.00 90.38 83 LEU A CA 1
ATOM 703 C C . LEU A 1 83 ? -2.685 3.358 0.587 1.00 90.38 83 LEU A C 1
ATOM 705 O O . LEU A 1 83 ? -2.344 2.845 -0.476 1.00 90.38 83 LEU A O 1
ATOM 709 N N . PHE A 1 84 ? -2.442 4.645 0.851 1.00 90.88 84 PHE A N 1
ATOM 710 C CA . PHE A 1 84 ? -1.717 5.518 -0.080 1.00 90.88 84 PHE A CA 1
ATOM 711 C C . PHE A 1 84 ? -0.293 5.031 -0.367 1.00 90.88 84 PHE A C 1
ATOM 713 O O . PHE A 1 84 ? 0.148 5.088 -1.512 1.00 90.88 84 PHE A O 1
ATOM 720 N N . HIS A 1 85 ? 0.407 4.506 0.642 1.00 90.38 85 HIS A N 1
ATOM 721 C CA . HIS A 1 85 ? 1.730 3.902 0.485 1.00 90.38 85 HIS A CA 1
ATOM 722 C C . HIS A 1 85 ? 1.712 2.726 -0.494 1.00 90.38 85 HIS A C 1
ATOM 724 O O . HIS A 1 85 ? 2.566 2.639 -1.376 1.00 90.38 85 HIS A O 1
ATOM 730 N N . VAL A 1 86 ? 0.725 1.838 -0.370 1.00 89.75 86 VAL A N 1
ATOM 731 C CA . VAL A 1 86 ? 0.548 0.712 -1.294 1.00 89.75 86 VAL A CA 1
ATOM 732 C C . VAL A 1 86 ? 0.320 1.233 -2.714 1.00 89.75 86 VAL A C 1
ATOM 734 O O . VAL A 1 86 ? 1.028 0.821 -3.630 1.00 89.75 86 VAL A O 1
ATOM 737 N N . PHE A 1 87 ? -0.584 2.201 -2.897 1.00 89.94 87 PHE A N 1
ATOM 738 C CA . PHE A 1 87 ? -0.854 2.800 -4.209 1.00 89.94 87 PHE A CA 1
ATOM 739 C C . PHE A 1 87 ? 0.387 3.425 -4.856 1.00 89.94 87 PHE A C 1
ATOM 741 O O . PHE A 1 87 ? 0.672 3.155 -6.022 1.00 89.94 87 PHE A O 1
ATOM 748 N N . ILE A 1 88 ? 1.156 4.228 -4.118 1.00 89.62 88 ILE A N 1
ATOM 749 C CA . ILE A 1 88 ? 2.354 4.861 -4.682 1.00 89.62 88 ILE A CA 1
ATOM 750 C C . ILE A 1 88 ? 3.466 3.833 -4.948 1.00 89.62 88 ILE A C 1
ATOM 752 O O . ILE A 1 88 ? 4.158 3.935 -5.955 1.00 89.62 88 ILE A O 1
ATOM 756 N N . THR A 1 89 ? 3.577 2.782 -4.128 1.00 88.62 89 THR A N 1
ATOM 757 C CA . THR A 1 89 ? 4.497 1.651 -4.359 1.00 88.62 89 THR A CA 1
ATOM 758 C C . THR A 1 89 ? 4.139 0.883 -5.632 1.00 88.62 89 THR A C 1
ATOM 760 O O . THR A 1 89 ? 5.025 0.431 -6.358 1.00 88.62 89 THR A O 1
ATOM 763 N N . PHE A 1 90 ? 2.846 0.759 -5.945 1.00 89.88 90 PHE A N 1
ATOM 764 C CA . PHE A 1 90 ? 2.400 0.199 -7.218 1.00 89.88 90 PHE A CA 1
ATOM 765 C C . PHE A 1 90 ? 2.930 0.995 -8.407 1.00 89.88 90 PHE A C 1
ATOM 767 O O . PHE A 1 90 ? 3.526 0.415 -9.312 1.00 89.88 90 PHE A O 1
ATOM 774 N N . ILE A 1 91 ? 2.755 2.314 -8.368 1.00 88.50 91 ILE A N 1
ATOM 775 C CA . ILE A 1 91 ? 3.135 3.212 -9.461 1.00 88.50 91 ILE A CA 1
ATOM 776 C C . ILE A 1 91 ? 4.658 3.295 -9.617 1.00 88.50 91 ILE A C 1
ATOM 778 O O . ILE A 1 91 ? 5.152 3.239 -10.738 1.00 88.50 91 ILE A O 1
ATOM 782 N N . VAL A 1 92 ? 5.394 3.420 -8.509 1.00 89.25 92 VAL A N 1
ATOM 783 C CA . VAL A 1 92 ? 6.832 3.747 -8.513 1.00 89.25 92 VAL A CA 1
ATOM 784 C C . VAL A 1 92 ? 7.740 2.520 -8.519 1.00 89.25 92 VAL A C 1
ATOM 786 O O . VAL A 1 92 ? 8.860 2.622 -9.000 1.00 89.25 92 VAL A O 1
ATOM 789 N N . ASN A 1 93 ? 7.281 1.363 -8.034 1.00 85.31 93 ASN A N 1
ATOM 790 C CA . ASN A 1 93 ? 8.120 0.160 -7.951 1.00 85.31 93 ASN A CA 1
ATOM 791 C C . ASN A 1 93 ? 7.523 -1.021 -8.723 1.00 85.31 93 ASN A C 1
ATOM 793 O O . ASN A 1 93 ? 8.199 -1.629 -9.547 1.00 85.31 93 ASN A O 1
ATOM 797 N N . ARG A 1 94 ? 6.243 -1.361 -8.506 1.00 87.38 94 ARG A N 1
ATOM 798 C CA . ARG A 1 94 ? 5.677 -2.603 -9.071 1.00 87.38 94 ARG A CA 1
ATOM 799 C C . ARG A 1 94 ? 5.503 -2.538 -10.587 1.00 87.38 94 ARG A C 1
ATOM 801 O O . ARG A 1 94 ? 5.878 -3.491 -11.257 1.00 87.38 94 ARG A O 1
ATOM 808 N N . ILE A 1 95 ? 4.956 -1.443 -11.122 1.00 87.75 95 ILE A N 1
ATOM 809 C CA . ILE A 1 95 ? 4.766 -1.274 -12.572 1.00 87.75 95 ILE A CA 1
ATOM 810 C C . ILE A 1 95 ? 6.113 -1.127 -13.308 1.00 87.75 95 ILE A C 1
ATOM 812 O O . ILE A 1 95 ? 6.283 -1.788 -14.328 1.00 87.75 95 ILE A O 1
ATOM 816 N N . PRO A 1 96 ? 7.097 -0.341 -12.830 1.00 87.75 96 PRO A N 1
ATOM 817 C CA . PRO A 1 96 ? 8.418 -0.299 -13.463 1.00 87.75 96 PRO A CA 1
ATOM 818 C C . PRO A 1 96 ? 9.125 -1.655 -13.482 1.00 87.75 96 PRO A C 1
ATOM 820 O O . PRO A 1 96 ? 9.677 -2.031 -14.513 1.00 87.75 96 PRO A O 1
ATOM 823 N N . ASN A 1 97 ? 9.031 -2.435 -12.399 1.00 84.75 97 ASN A N 1
ATOM 824 C CA . ASN A 1 97 ? 9.669 -3.752 -12.306 1.00 84.75 97 ASN A CA 1
ATOM 825 C C . ASN A 1 97 ? 9.107 -4.788 -13.295 1.00 84.75 97 ASN A C 1
ATOM 827 O O . ASN A 1 97 ? 9.774 -5.783 -13.568 1.00 84.75 97 ASN A O 1
ATOM 831 N N . THR A 1 98 ? 7.908 -4.590 -13.859 1.00 87.38 98 THR A N 1
ATOM 832 C CA . THR A 1 98 ? 7.409 -5.472 -14.931 1.00 87.38 98 THR A CA 1
ATOM 833 C C . THR A 1 98 ? 8.113 -5.238 -16.263 1.00 87.38 98 THR A C 1
ATOM 835 O O . THR A 1 98 ? 7.989 -6.055 -17.172 1.00 87.38 98 THR A O 1
ATOM 838 N N . GLY A 1 99 ? 8.838 -4.129 -16.396 1.00 84.56 99 GLY A N 1
ATOM 839 C CA . GLY A 1 99 ? 9.451 -3.688 -17.638 1.00 84.56 99 GLY A CA 1
ATOM 840 C C . GLY A 1 99 ? 8.489 -2.962 -18.584 1.00 84.56 99 GLY A C 1
ATOM 841 O O . GLY A 1 99 ? 8.887 -2.540 -19.666 1.00 84.56 99 GLY A O 1
ATOM 842 N N . TRP A 1 100 ? 7.218 -2.782 -18.199 1.00 84.19 100 TRP A N 1
ATOM 843 C CA . TRP A 1 100 ? 6.208 -2.171 -19.071 1.00 84.19 100 TRP A CA 1
ATOM 844 C C . TRP A 1 100 ? 6.537 -0.723 -19.454 1.00 84.19 100 TRP A C 1
ATOM 846 O O . TRP A 1 100 ? 6.280 -0.305 -20.579 1.00 84.19 100 TRP A O 1
ATOM 856 N N . MET A 1 101 ? 7.141 0.036 -18.537 1.00 85.88 101 MET A N 1
ATOM 857 C CA . MET A 1 101 ? 7.538 1.424 -18.786 1.00 85.88 101 MET A CA 1
ATOM 858 C C . MET A 1 101 ? 9.034 1.604 -19.083 1.00 85.88 101 MET A C 1
ATOM 860 O O . MET A 1 101 ? 9.493 2.740 -19.162 1.00 85.88 101 MET A O 1
ATOM 864 N N . THR A 1 102 ? 9.794 0.522 -19.292 1.00 86.00 102 THR A N 1
ATOM 865 C CA . THR A 1 102 ? 11.249 0.578 -19.536 1.00 86.00 102 THR A CA 1
ATOM 866 C C . THR A 1 102 ? 11.604 1.449 -20.739 1.00 86.00 102 THR A C 1
ATOM 868 O O . THR A 1 102 ? 12.404 2.372 -20.606 1.00 86.00 102 THR A O 1
ATOM 871 N N . ALA A 1 103 ? 10.948 1.236 -21.884 1.00 84.38 103 ALA A N 1
ATOM 872 C CA . ALA A 1 103 ? 11.183 2.028 -23.096 1.00 84.38 103 ALA A CA 1
ATOM 873 C C . ALA A 1 103 ? 10.844 3.514 -22.915 1.00 84.38 103 ALA A C 1
ATOM 875 O O . ALA A 1 103 ? 11.511 4.399 -23.460 1.00 84.38 103 ALA A O 1
ATOM 876 N N . TRP A 1 104 ? 9.824 3.796 -22.104 1.00 83.12 104 TRP A N 1
ATOM 877 C CA . TRP A 1 104 ? 9.426 5.156 -21.773 1.00 83.12 104 TRP A CA 1
ATOM 878 C C . TRP A 1 104 ? 10.446 5.840 -20.853 1.00 83.12 104 TRP A C 1
ATOM 880 O O . TRP A 1 104 ? 10.799 6.983 -21.123 1.00 83.12 104 TRP A O 1
ATOM 890 N N . CYS A 1 105 ? 10.971 5.138 -19.841 1.00 82.38 105 CYS A N 1
ATOM 891 C CA . CYS A 1 105 ? 12.017 5.629 -18.935 1.00 82.38 105 CYS A CA 1
ATOM 892 C C . CYS A 1 105 ? 13.379 5.829 -19.618 1.00 82.38 105 CYS A C 1
ATOM 894 O O . CYS A 1 105 ? 14.090 6.768 -19.273 1.00 82.38 105 CYS A O 1
ATOM 896 N N . ALA A 1 106 ? 13.734 4.975 -20.582 1.00 82.56 106 ALA A N 1
ATOM 897 C CA . ALA A 1 106 ? 14.991 5.064 -21.332 1.00 82.56 106 ALA A CA 1
ATOM 898 C C . ALA A 1 106 ? 14.986 6.168 -22.404 1.00 82.56 106 ALA A C 1
ATOM 900 O O . ALA A 1 106 ? 16.037 6.664 -22.813 1.00 82.56 106 ALA A O 1
ATOM 901 N N . SER A 1 107 ? 13.798 6.571 -22.858 1.00 79.06 107 SER A N 1
ATOM 902 C CA . SER A 1 107 ? 13.622 7.776 -23.666 1.00 79.06 107 SER A CA 1
ATOM 903 C C . SER A 1 107 ? 13.809 8.988 -22.750 1.00 79.06 107 SER A C 1
ATOM 905 O O . SER A 1 107 ? 13.106 9.063 -21.757 1.00 79.06 107 SER A O 1
ATOM 907 N N . SER A 1 108 ? 14.676 9.959 -23.055 1.00 66.25 108 SER A N 1
ATOM 908 C CA . SER A 1 108 ? 15.058 11.100 -22.179 1.00 66.25 108 SER A CA 1
ATOM 909 C C . SER A 1 108 ? 13.935 12.104 -21.803 1.00 66.25 108 SER A C 1
ATOM 911 O O . SER A 1 108 ? 14.186 13.278 -21.548 1.00 66.25 108 SER A O 1
ATOM 913 N N . LYS A 1 109 ? 12.660 11.697 -21.816 1.00 67.88 109 LYS A N 1
ATOM 914 C CA . LYS A 1 109 ? 11.465 12.536 -21.638 1.00 67.88 109 LYS A CA 1
ATOM 915 C C . LYS A 1 109 ? 10.836 12.521 -20.226 1.00 67.88 109 LYS A C 1
ATOM 917 O O . LYS A 1 109 ? 10.294 13.561 -19.852 1.00 67.88 109 LYS A O 1
ATOM 922 N N . PRO A 1 110 ? 10.853 11.442 -19.413 1.00 77.00 110 PRO A N 1
ATOM 923 C CA . PRO A 1 110 ? 10.074 11.396 -18.173 1.00 77.00 110 PRO A CA 1
ATOM 924 C C . PRO A 1 110 ? 10.825 11.801 -16.898 1.00 77.00 110 PRO A C 1
ATOM 926 O O . PRO A 1 110 ? 10.245 11.713 -15.817 1.00 77.00 110 PRO A O 1
ATOM 929 N N . GLU A 1 111 ? 12.074 12.269 -16.978 1.00 79.69 111 GLU A N 1
ATOM 930 C CA . GLU A 1 111 ? 12.920 12.505 -15.795 1.00 79.69 111 GLU A CA 1
ATOM 931 C C . GLU A 1 111 ? 12.267 13.375 -14.713 1.00 79.69 111 GLU A C 1
ATOM 933 O O . GLU A 1 111 ? 12.349 13.065 -13.524 1.00 79.69 111 GLU A O 1
ATOM 938 N N . ARG A 1 112 ? 11.582 14.459 -15.103 1.00 83.75 112 ARG A N 1
ATOM 939 C CA . ARG A 1 112 ? 10.896 15.340 -14.142 1.00 83.75 112 ARG A CA 1
ATOM 940 C C . ARG A 1 112 ? 9.738 14.630 -13.449 1.00 83.75 112 ARG A C 1
ATOM 942 O O . ARG A 1 112 ? 9.573 14.775 -12.241 1.00 83.75 112 ARG A O 1
ATOM 949 N N . LEU A 1 113 ? 8.947 13.865 -14.201 1.00 85.31 113 LEU A N 1
ATOM 950 C CA . LEU A 1 113 ? 7.789 13.160 -13.659 1.00 85.31 113 LEU A CA 1
ATOM 951 C C . LEU A 1 113 ? 8.229 12.039 -12.713 1.00 85.31 113 LEU A C 1
ATOM 953 O O . LEU A 1 113 ? 7.660 11.903 -11.632 1.00 85.31 113 LEU A O 1
ATOM 957 N N . LEU A 1 114 ? 9.286 11.302 -13.067 1.00 85.00 114 LEU A N 1
ATOM 958 C CA . LEU A 1 114 ? 9.846 10.253 -12.217 1.00 85.00 114 LEU A CA 1
ATOM 959 C C . LEU A 1 114 ? 10.417 10.824 -10.910 1.00 85.00 114 LEU A C 1
ATOM 961 O O . LEU A 1 114 ? 10.113 10.305 -9.840 1.00 85.00 114 LEU A O 1
ATOM 965 N N . LYS A 1 115 ? 11.159 11.941 -10.967 1.00 87.19 115 LYS A N 1
ATOM 966 C CA . LYS A 1 115 ? 11.673 12.632 -9.767 1.00 87.19 115 LYS A CA 1
ATOM 967 C C . LYS A 1 115 ? 10.541 13.084 -8.834 1.00 87.19 115 LYS A C 1
ATOM 969 O O . LYS A 1 115 ? 10.624 12.864 -7.627 1.00 87.19 115 LYS A O 1
ATOM 974 N N . VAL A 1 116 ? 9.460 13.657 -9.377 1.00 88.56 116 VAL A N 1
ATOM 975 C CA . VAL A 1 116 ? 8.272 14.045 -8.588 1.00 88.56 116 VAL A CA 1
ATOM 976 C C . VAL A 1 116 ? 7.592 12.822 -7.970 1.00 88.56 116 VAL A C 1
ATOM 978 O O . VAL A 1 116 ? 7.240 12.850 -6.792 1.00 88.56 116 VAL A O 1
ATOM 981 N N . LEU A 1 117 ? 7.437 11.732 -8.723 1.00 89.31 117 LEU A N 1
ATOM 982 C CA . LEU A 1 117 ? 6.852 10.490 -8.216 1.00 89.31 117 LEU A CA 1
ATOM 983 C C . LEU A 1 117 ? 7.680 9.868 -7.085 1.00 89.31 117 LEU A C 1
ATOM 985 O O . LEU A 1 117 ? 7.111 9.471 -6.070 1.00 89.31 117 LEU A O 1
ATOM 989 N N . VAL A 1 118 ? 9.008 9.823 -7.221 1.00 88.62 118 VAL A N 1
ATOM 990 C CA . VAL A 1 118 ? 9.918 9.325 -6.175 1.00 88.62 118 VAL A CA 1
ATOM 991 C C . VAL A 1 118 ? 9.873 10.220 -4.934 1.00 88.62 118 VAL A C 1
ATOM 993 O O . VAL A 1 118 ? 9.848 9.718 -3.812 1.00 88.62 118 VAL A O 1
ATOM 996 N N . PHE A 1 119 ? 9.788 11.541 -5.106 1.00 88.25 119 PHE A N 1
ATOM 997 C CA . PHE A 1 119 ? 9.599 12.464 -3.986 1.00 88.25 119 PHE A CA 1
ATOM 998 C C . PHE A 1 119 ? 8.275 12.209 -3.245 1.00 88.25 119 PHE A C 1
ATOM 1000 O O . PHE A 1 119 ? 8.267 12.105 -2.017 1.00 88.25 119 PHE A O 1
ATOM 1007 N N . LEU A 1 120 ? 7.166 12.041 -3.975 1.00 89.75 120 LEU A N 1
ATOM 1008 C CA . LEU A 1 120 ? 5.861 11.698 -3.396 1.00 89.75 120 LEU A CA 1
ATOM 1009 C C . LEU A 1 120 ? 5.886 10.339 -2.684 1.00 89.75 120 LEU A C 1
ATOM 1011 O O . LEU A 1 120 ? 5.338 10.210 -1.590 1.00 89.75 120 LEU A O 1
ATOM 1015 N N . TYR A 1 121 ? 6.553 9.343 -3.272 1.00 89.56 121 TYR A N 1
ATOM 1016 C CA . TYR A 1 121 ? 6.778 8.027 -2.673 1.00 89.56 121 TYR A CA 1
ATOM 1017 C C . TYR A 1 121 ? 7.487 8.141 -1.320 1.00 89.56 121 TYR A C 1
ATOM 1019 O O . TYR A 1 121 ? 6.963 7.664 -0.309 1.00 89.56 121 TYR A O 1
ATOM 1027 N N . SER A 1 122 ? 8.613 8.853 -1.270 1.00 87.25 122 SER A N 1
ATOM 1028 C CA . SER A 1 122 ? 9.353 9.101 -0.031 1.00 87.25 122 SER A CA 1
ATOM 1029 C C . SER A 1 122 ? 8.506 9.859 0.996 1.00 87.25 122 SER A C 1
ATOM 1031 O O . SER A 1 122 ? 8.432 9.457 2.158 1.00 87.25 122 SER A O 1
ATOM 1033 N N . GLY A 1 123 ? 7.792 10.908 0.576 1.00 87.00 123 GLY A N 1
ATOM 1034 C CA . GLY A 1 123 ? 6.905 11.681 1.450 1.00 87.00 123 GLY A CA 1
ATOM 1035 C C . GLY A 1 123 ? 5.808 10.829 2.094 1.00 87.00 123 GLY A C 1
ATOM 1036 O O . GLY A 1 123 ? 5.579 10.915 3.304 1.00 87.00 123 GLY A O 1
ATOM 1037 N N . ILE A 1 124 ? 5.161 9.954 1.319 1.00 90.56 124 ILE A N 1
ATOM 1038 C CA . ILE A 1 124 ? 4.128 9.039 1.823 1.00 90.56 124 ILE A CA 1
ATOM 1039 C C . ILE A 1 124 ? 4.728 7.990 2.769 1.00 90.56 124 ILE A C 1
ATOM 1041 O O . ILE A 1 124 ? 4.124 7.696 3.802 1.00 90.56 124 ILE A O 1
ATOM 1045 N N . ILE A 1 125 ? 5.918 7.456 2.472 1.00 87.00 125 ILE A N 1
ATOM 1046 C CA . ILE A 1 125 ? 6.629 6.523 3.360 1.00 87.00 125 ILE A CA 1
ATOM 1047 C C . ILE A 1 125 ? 6.866 7.141 4.733 1.00 87.00 125 ILE A C 1
ATOM 1049 O O . ILE A 1 125 ? 6.487 6.548 5.748 1.00 87.00 125 ILE A O 1
ATOM 1053 N N . TYR A 1 126 ? 7.470 8.328 4.771 1.00 86.75 126 TYR A N 1
ATOM 1054 C CA . TYR A 1 126 ? 7.763 8.999 6.033 1.00 86.75 126 TYR A CA 1
ATOM 1055 C C . TYR A 1 126 ? 6.479 9.384 6.771 1.00 86.75 126 TYR A C 1
ATOM 1057 O O . TYR A 1 126 ? 6.380 9.144 7.973 1.00 86.75 126 TYR A O 1
ATOM 1065 N N . SER A 1 127 ? 5.460 9.872 6.056 1.00 87.25 127 SER A N 1
ATOM 1066 C CA . SER A 1 127 ? 4.149 10.195 6.640 1.00 87.25 127 SER A CA 1
ATOM 1067 C C . SER A 1 127 ? 3.492 8.970 7.283 1.00 87.25 127 SER A C 1
ATOM 1069 O O . SER A 1 127 ? 2.984 9.053 8.402 1.00 87.25 127 SER A O 1
ATOM 1071 N N . LYS A 1 128 ? 3.541 7.809 6.615 1.00 89.12 128 LYS A N 1
ATOM 1072 C CA . LYS A 1 128 ? 3.053 6.528 7.143 1.00 89.12 128 LYS A CA 1
ATOM 1073 C C . LYS A 1 128 ? 3.778 6.154 8.436 1.00 89.12 128 LYS A C 1
ATOM 1075 O O . LYS A 1 128 ? 3.121 5.886 9.438 1.00 89.12 128 LYS A O 1
ATOM 1080 N N . TYR A 1 129 ? 5.113 6.140 8.432 1.00 85.62 129 TYR A N 1
ATOM 1081 C CA . TYR A 1 129 ? 5.888 5.770 9.622 1.00 85.62 129 TYR A CA 1
ATOM 1082 C C . TYR A 1 129 ? 5.660 6.733 10.784 1.00 85.62 129 TYR A C 1
ATOM 1084 O O . TYR A 1 129 ? 5.458 6.293 11.914 1.00 85.62 129 TYR A O 1
ATOM 1092 N N . PHE A 1 130 ? 5.605 8.033 10.504 1.00 80.38 130 PHE A N 1
ATOM 1093 C CA . PHE A 1 130 ? 5.289 9.041 11.506 1.00 80.38 130 PHE A CA 1
ATOM 1094 C C . PHE A 1 130 ? 3.897 8.823 12.113 1.00 80.38 130 PHE A C 1
ATOM 1096 O O . PHE A 1 130 ? 3.745 8.842 13.333 1.00 80.38 130 PHE A O 1
ATOM 1103 N N . SER A 1 131 ? 2.889 8.524 11.289 1.00 79.94 131 SER A N 1
ATOM 1104 C CA . SER A 1 131 ? 1.537 8.229 11.773 1.00 79.94 131 SER A CA 1
ATOM 1105 C C . SER A 1 131 ? 1.468 6.960 12.629 1.00 79.94 131 SER A C 1
ATOM 1107 O O . SER A 1 131 ? 0.730 6.950 13.613 1.00 79.94 131 SER A O 1
ATOM 1109 N N . ILE A 1 132 ? 2.251 5.922 12.312 1.00 84.06 132 ILE A N 1
ATOM 1110 C CA . ILE A 1 132 ? 2.367 4.713 13.148 1.00 84.06 132 ILE A CA 1
ATOM 1111 C C . ILE A 1 132 ? 2.967 5.065 14.516 1.00 84.06 132 ILE A C 1
ATOM 1113 O O . ILE A 1 132 ? 2.436 4.650 15.543 1.00 84.06 132 ILE A O 1
ATOM 1117 N N . ILE A 1 133 ? 4.038 5.864 14.547 1.00 78.25 133 ILE A N 1
ATOM 1118 C CA . ILE A 1 133 ? 4.677 6.294 15.800 1.00 78.25 133 ILE A CA 1
ATOM 1119 C C . ILE A 1 133 ? 3.700 7.117 16.645 1.00 78.25 133 ILE A C 1
ATOM 1121 O O . ILE A 1 133 ? 3.527 6.824 17.827 1.00 78.25 133 ILE A O 1
ATOM 1125 N N . LEU A 1 134 ? 3.011 8.095 16.046 1.00 74.81 134 LEU A N 1
ATOM 1126 C CA . LEU A 1 134 ? 1.982 8.878 16.735 1.00 74.81 134 LEU A CA 1
ATOM 1127 C C . LEU A 1 134 ? 0.877 7.984 17.303 1.00 74.81 134 LEU A C 1
ATOM 1129 O O . LEU A 1 134 ? 0.477 8.157 18.452 1.00 74.81 134 LEU A O 1
ATOM 1133 N N . PHE A 1 135 ? 0.412 7.000 16.532 1.00 80.81 135 PHE A N 1
ATOM 1134 C CA . PHE A 1 135 ? -0.587 6.046 17.002 1.00 80.81 135 PHE A CA 1
ATOM 1135 C C . PHE A 1 135 ? -0.092 5.247 18.218 1.00 80.81 135 PHE A C 1
ATOM 1137 O O . PHE A 1 135 ? -0.833 5.101 19.188 1.00 80.81 135 PHE A O 1
ATOM 1144 N N . CYS A 1 136 ? 1.164 4.791 18.211 1.00 74.50 136 CYS A N 1
ATOM 1145 C CA . CYS A 1 136 ? 1.780 4.095 19.342 1.00 74.50 136 CYS A CA 1
ATOM 1146 C C . CYS A 1 136 ? 1.917 4.991 20.585 1.00 74.50 136 CYS A C 1
ATOM 1148 O O . CYS A 1 136 ? 1.607 4.551 21.691 1.00 74.50 136 CYS A O 1
ATOM 1150 N N . VAL A 1 137 ? 2.328 6.252 20.414 1.00 74.25 137 VAL A N 1
ATOM 1151 C CA . VAL A 1 137 ? 2.510 7.221 21.512 1.00 74.25 137 VAL A CA 1
ATOM 1152 C C . VAL A 1 137 ? 1.180 7.671 22.116 1.00 74.25 137 VAL A C 1
ATOM 1154 O O . VAL A 1 137 ? 1.106 7.910 23.316 1.00 74.25 137 VAL A O 1
ATOM 1157 N N . MET A 1 138 ? 0.107 7.738 21.326 1.00 67.25 138 MET A N 1
ATOM 1158 C CA . MET A 1 138 ? -1.244 8.057 21.814 1.00 67.25 138 MET A CA 1
ATOM 1159 C C . MET A 1 138 ? -1.903 6.895 22.571 1.00 67.25 138 MET A C 1
ATOM 1161 O O . MET A 1 138 ? -2.998 7.044 23.118 1.00 67.25 138 MET A O 1
ATOM 1165 N N . ARG A 1 139 ? -1.248 5.730 22.631 1.00 69.00 139 ARG A N 1
ATOM 1166 C CA . ARG A 1 139 ? -1.789 4.492 23.195 1.00 69.00 139 ARG A CA 1
ATOM 1167 C C . ARG A 1 139 ? -1.458 4.142 24.669 1.00 69.00 139 ARG A C 1
ATOM 1169 O O . ARG A 1 139 ? -1.672 2.982 25.016 1.00 69.00 139 ARG A O 1
ATOM 1176 N N . PRO A 1 140 ? -1.018 5.024 25.592 1.00 57.72 140 PRO A N 1
ATOM 1177 C CA . PRO A 1 140 ? -0.694 4.603 26.961 1.00 57.72 140 PRO A CA 1
ATOM 1178 C C . PRO A 1 140 ? -1.894 4.394 27.915 1.00 57.72 140 PRO A C 1
ATOM 1180 O O . PRO A 1 140 ? -1.689 4.277 29.115 1.00 57.72 140 PRO A O 1
ATOM 1183 N N . LEU A 1 141 ? -3.140 4.254 27.432 1.00 52.19 141 LEU A N 1
ATOM 1184 C CA . LEU A 1 141 ? -4.302 3.874 28.274 1.00 52.19 141 LEU A CA 1
ATOM 1185 C C . LEU A 1 141 ? -5.099 2.644 27.781 1.00 52.19 141 LEU A C 1
ATOM 1187 O O . LEU A 1 141 ? -5.832 2.045 28.561 1.00 52.19 141 LEU A O 1
ATOM 1191 N N . ALA A 1 142 ? -4.926 2.197 26.530 1.00 51.69 142 ALA A N 1
ATOM 1192 C CA . ALA A 1 142 ? -5.567 0.978 25.994 1.00 51.69 142 ALA A CA 1
ATOM 1193 C C . ALA A 1 142 ? -4.665 -0.275 26.074 1.00 51.69 142 ALA A C 1
ATOM 1195 O O . ALA A 1 142 ? -5.105 -1.394 25.801 1.00 51.69 142 ALA A O 1
ATOM 1196 N N . PHE A 1 143 ? -3.402 -0.082 26.465 1.00 51.72 143 PHE A N 1
ATOM 1197 C CA . PHE A 1 143 ? -2.348 -1.097 26.494 1.00 51.72 143 PHE A CA 1
ATOM 1198 C C . PHE A 1 143 ? -2.643 -2.269 27.451 1.00 51.72 143 PHE A C 1
ATOM 1200 O O . PHE A 1 143 ? -2.229 -3.389 27.180 1.00 51.72 143 PHE A O 1
ATOM 1207 N N . ILE A 1 144 ? -3.434 -2.063 28.510 1.00 49.56 144 ILE A N 1
ATOM 1208 C CA . ILE A 1 144 ? -3.803 -3.137 29.454 1.00 49.56 144 ILE A CA 1
ATOM 1209 C C . ILE A 1 144 ? -4.963 -4.009 28.932 1.00 49.56 144 ILE A C 1
ATOM 1211 O O . ILE A 1 144 ? -5.032 -5.192 29.250 1.00 49.56 144 ILE A O 1
ATOM 1215 N N . ILE A 1 145 ? -5.854 -3.472 28.091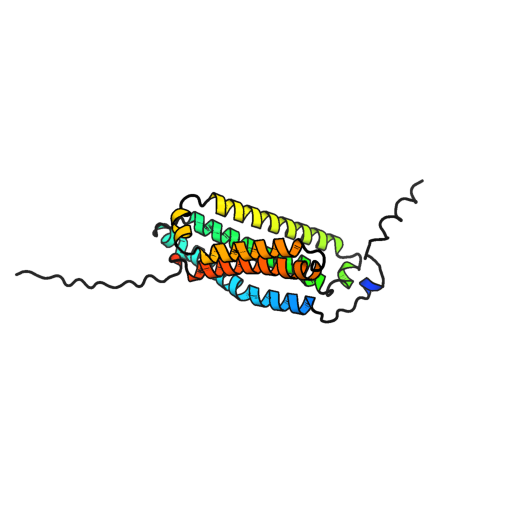 1.00 49.41 145 ILE A N 1
ATOM 1216 C CA . ILE A 1 145 ? -7.063 -4.188 27.643 1.00 49.41 145 ILE A CA 1
ATOM 1217 C C . ILE A 1 145 ? -6.782 -5.059 26.407 1.00 49.41 145 ILE A C 1
ATOM 1219 O O . ILE A 1 145 ? -7.361 -6.132 26.271 1.00 49.41 145 ILE A O 1
ATOM 1223 N N . GLU A 1 146 ? -5.867 -4.654 25.521 1.00 53.56 146 GLU A N 1
ATOM 1224 C CA . GLU A 1 146 ? -5.563 -5.424 24.303 1.00 53.56 146 GLU A CA 1
ATOM 1225 C C . GLU A 1 146 ? -4.485 -6.504 24.469 1.00 53.56 146 GLU A C 1
ATOM 1227 O O . GLU A 1 146 ? -4.572 -7.537 23.805 1.00 53.56 146 GLU A O 1
ATOM 1232 N N . VAL A 1 147 ? -3.526 -6.332 25.390 1.00 52.28 147 VAL A N 1
ATOM 1233 C CA . VAL A 1 147 ? -2.515 -7.365 25.716 1.00 52.28 147 VAL A CA 1
ATOM 1234 C C . VAL A 1 147 ? -3.167 -8.645 26.265 1.00 52.28 147 VAL A C 1
ATOM 1236 O O . VAL A 1 147 ? -2.616 -9.732 26.120 1.00 52.28 147 VAL A O 1
ATOM 1239 N N . VAL A 1 148 ? -4.384 -8.542 26.809 1.00 50.22 148 VAL A N 1
ATOM 1240 C CA . VAL A 1 148 ? -5.175 -9.680 27.306 1.00 50.22 148 VAL A CA 1
ATOM 1241 C C . VAL A 1 148 ? -5.992 -10.368 26.197 1.00 50.22 148 VAL A C 1
ATOM 1243 O O . VAL A 1 148 ? -6.300 -11.550 26.321 1.00 50.22 148 VAL A O 1
ATOM 1246 N N . ILE A 1 149 ? -6.349 -9.678 25.102 1.00 51.56 149 ILE A N 1
ATOM 1247 C CA . ILE A 1 149 ? -7.399 -10.159 24.180 1.00 51.56 149 ILE A CA 1
ATOM 1248 C C . ILE A 1 149 ? -6.874 -10.990 23.000 1.00 51.56 149 ILE A C 1
ATOM 1250 O O . ILE A 1 149 ? -7.614 -11.861 22.544 1.00 51.56 149 ILE A O 1
ATOM 1254 N N . ASN A 1 150 ? -5.637 -10.818 22.505 1.00 55.69 150 ASN A N 1
ATOM 1255 C CA . ASN A 1 150 ? -5.085 -11.832 21.592 1.00 55.69 150 ASN A CA 1
ATOM 1256 C C . ASN A 1 150 ? -3.545 -11.851 21.468 1.00 55.69 150 ASN A C 1
ATOM 1258 O O . ASN A 1 150 ? -2.994 -11.220 20.559 1.00 55.69 150 ASN A O 1
ATOM 1262 N N . PRO A 1 151 ? -2.831 -12.622 22.309 1.00 62.94 151 PRO A N 1
ATOM 1263 C CA . PRO A 1 151 ? -1.387 -12.799 22.159 1.00 62.94 151 PRO A CA 1
ATOM 1264 C C . PRO A 1 151 ? -1.016 -13.445 20.815 1.00 62.94 151 PRO A C 1
ATOM 1266 O O . PRO A 1 151 ? 0.036 -13.135 20.265 1.00 62.94 151 PRO A O 1
ATOM 1269 N N . PHE A 1 152 ? -1.891 -14.271 20.226 1.00 60.75 152 PHE A N 1
ATOM 1270 C CA . PHE A 1 152 ? -1.583 -15.003 18.997 1.00 60.75 152 PHE A CA 1
ATOM 1271 C C . PHE A 1 152 ? -1.347 -14.082 17.797 1.00 60.75 152 PHE A C 1
ATOM 1273 O O . PHE A 1 152 ? -0.402 -14.306 17.054 1.00 60.75 152 PHE A O 1
ATOM 1280 N N . VAL A 1 153 ? -2.126 -13.007 17.635 1.00 59.88 153 VAL A N 1
ATOM 1281 C CA . VAL A 1 153 ? -1.992 -12.090 16.483 1.00 59.88 153 VAL A CA 1
ATOM 1282 C C . VAL A 1 153 ? -0.708 -11.262 16.568 1.00 59.88 153 VAL A C 1
ATOM 1284 O O . VAL A 1 153 ? -0.011 -11.093 15.568 1.00 59.88 153 VAL A O 1
ATOM 1287 N N . VAL A 1 154 ? -0.363 -10.778 17.765 1.00 64.50 154 VAL A N 1
ATOM 1288 C CA . VAL A 1 154 ? 0.886 -10.033 17.997 1.00 64.50 154 VAL A CA 1
ATOM 1289 C C . VAL A 1 154 ? 2.089 -10.947 17.777 1.00 64.50 154 VAL A C 1
ATOM 1291 O O . VAL A 1 154 ? 3.031 -10.569 17.084 1.00 64.50 154 VAL A O 1
ATOM 1294 N N . ILE A 1 155 ? 2.021 -12.176 18.292 1.00 67.00 155 ILE A N 1
ATOM 1295 C CA . ILE A 1 155 ? 3.046 -13.201 18.085 1.00 67.00 155 ILE A CA 1
ATOM 1296 C C . ILE A 1 155 ? 3.187 -13.530 16.593 1.00 67.00 155 ILE A C 1
ATOM 1298 O O . ILE A 1 155 ? 4.307 -13.583 16.101 1.00 67.00 155 ILE A O 1
ATOM 1302 N N . THR A 1 156 ? 2.091 -13.663 15.837 1.00 66.50 156 THR A N 1
ATOM 1303 C CA . THR A 1 156 ? 2.150 -13.884 14.382 1.00 66.50 156 THR A CA 1
ATOM 1304 C C . THR A 1 156 ? 2.857 -12.736 13.656 1.00 66.50 156 THR A C 1
ATOM 1306 O O . THR A 1 156 ? 3.703 -12.990 12.803 1.00 66.50 156 THR A O 1
ATOM 1309 N N . ILE A 1 157 ? 2.577 -11.478 14.011 1.00 66.19 157 ILE A N 1
ATOM 1310 C CA . ILE A 1 157 ? 3.232 -10.307 13.402 1.00 66.19 157 ILE A CA 1
ATOM 1311 C C . ILE A 1 157 ? 4.734 -10.276 13.722 1.00 66.19 157 ILE A C 1
ATOM 1313 O O . ILE A 1 157 ? 5.545 -9.967 12.848 1.00 66.19 157 ILE A O 1
ATOM 1317 N N . ILE A 1 158 ? 5.116 -10.595 14.960 1.00 73.94 158 ILE A N 1
ATOM 1318 C CA . ILE A 1 158 ? 6.524 -10.639 15.372 1.00 73.94 158 ILE A CA 1
ATOM 1319 C C . ILE A 1 158 ? 7.252 -11.778 14.653 1.00 73.94 158 ILE A C 1
ATOM 1321 O O . ILE A 1 158 ? 8.320 -11.544 14.094 1.00 73.94 158 ILE A O 1
ATOM 1325 N N . ILE A 1 159 ? 6.659 -12.975 14.596 1.00 76.12 159 ILE A N 1
ATOM 1326 C CA . ILE A 1 159 ? 7.239 -14.133 13.905 1.00 76.12 159 ILE A CA 1
ATOM 1327 C C . ILE A 1 159 ? 7.462 -13.818 12.425 1.00 76.12 159 ILE A C 1
ATOM 1329 O O . ILE A 1 159 ? 8.558 -14.052 11.935 1.00 76.12 159 ILE A O 1
ATOM 1333 N N . ILE A 1 160 ? 6.487 -13.221 11.729 1.00 73.06 160 ILE A N 1
ATOM 1334 C CA . ILE A 1 160 ? 6.639 -12.857 10.310 1.00 73.06 160 ILE A CA 1
ATOM 1335 C C . ILE A 1 160 ? 7.818 -11.892 10.107 1.00 73.06 160 ILE A C 1
ATOM 1337 O O . ILE A 1 160 ? 8.636 -12.108 9.217 1.00 73.06 160 ILE A O 1
ATOM 1341 N N . ASN A 1 161 ? 7.943 -10.856 10.942 1.00 71.19 161 ASN A N 1
ATOM 1342 C CA . ASN A 1 161 ? 9.029 -9.877 10.820 1.00 71.19 161 ASN A CA 1
ATOM 1343 C C . ASN A 1 161 ? 10.407 -10.478 11.144 1.00 71.19 161 ASN A C 1
ATOM 1345 O O . ASN A 1 161 ? 11.377 -10.200 10.441 1.00 71.19 161 ASN A O 1
ATOM 1349 N N . VAL A 1 162 ? 10.488 -11.335 12.165 1.00 79.69 162 VAL A N 1
ATOM 1350 C CA . VAL A 1 162 ? 11.724 -12.047 12.530 1.00 79.69 162 VAL A CA 1
ATOM 1351 C C . VAL A 1 162 ? 12.121 -13.047 11.448 1.00 79.69 162 VAL A C 1
ATOM 1353 O O . VAL A 1 162 ? 13.293 -13.120 11.096 1.00 79.69 162 VAL A O 1
ATOM 1356 N N . SER A 1 163 ? 11.164 -13.782 10.874 1.00 70.88 163 SER A N 1
ATOM 1357 C CA . SER A 1 163 ? 11.429 -14.689 9.757 1.00 70.88 163 SER A CA 1
ATOM 1358 C C . SER A 1 163 ? 12.009 -13.940 8.559 1.00 70.88 163 SER A C 1
ATOM 1360 O O . SER A 1 163 ? 12.999 -14.395 8.002 1.00 70.88 163 SER A O 1
ATOM 1362 N N . ILE A 1 164 ? 11.464 -12.773 8.196 1.00 70.25 164 ILE A N 1
ATOM 1363 C CA . ILE A 1 164 ? 11.990 -11.954 7.090 1.00 70.25 164 ILE A CA 1
ATOM 1364 C C . ILE A 1 164 ? 13.425 -11.490 7.374 1.00 70.25 164 ILE A C 1
ATOM 1366 O O . ILE A 1 164 ? 14.278 -11.620 6.502 1.00 70.25 164 ILE A O 1
ATOM 1370 N N . ALA A 1 165 ? 13.707 -11.015 8.590 1.00 69.88 165 ALA A N 1
ATOM 1371 C CA . ALA A 1 165 ? 15.056 -10.603 8.983 1.00 69.88 165 ALA A CA 1
ATOM 1372 C C . ALA A 1 165 ? 16.059 -11.775 8.976 1.00 69.88 165 ALA A C 1
ATOM 1374 O O . ALA A 1 165 ? 17.202 -11.608 8.565 1.00 69.88 165 ALA A O 1
ATOM 1375 N N . LEU A 1 166 ? 15.630 -12.973 9.390 1.00 71.31 166 LEU A N 1
ATOM 1376 C CA . LEU A 1 166 ? 16.445 -14.190 9.311 1.00 71.31 166 LEU A CA 1
ATOM 1377 C C . LEU A 1 166 ? 16.706 -14.615 7.862 1.00 71.31 166 LEU A C 1
ATOM 1379 O O . LEU A 1 166 ? 17.801 -15.073 7.562 1.00 71.31 166 LEU A O 1
ATOM 1383 N N . PHE A 1 167 ? 15.734 -14.448 6.963 1.00 67.19 167 PHE A N 1
ATOM 1384 C CA . PHE A 1 167 ? 15.919 -14.725 5.539 1.00 67.19 167 PHE A CA 1
ATOM 1385 C C . PHE A 1 167 ? 16.885 -13.738 4.860 1.00 67.19 167 PHE A C 1
ATOM 1387 O O . PHE A 1 167 ? 17.610 -14.151 3.963 1.00 67.19 167 PHE A O 1
ATOM 1394 N N . GLU A 1 168 ? 16.941 -12.471 5.291 1.00 62.84 168 GLU A N 1
ATOM 1395 C CA . GLU A 1 168 ? 17.921 -11.480 4.800 1.00 62.84 168 GLU A CA 1
ATOM 1396 C C . GLU A 1 168 ? 19.369 -11.820 5.191 1.00 62.84 168 GLU A C 1
ATOM 1398 O O . GLU A 1 168 ? 20.297 -11.385 4.518 1.00 62.84 168 GLU A O 1
ATOM 1403 N N . PHE A 1 169 ? 19.579 -12.608 6.251 1.00 68.25 169 PHE A N 1
ATOM 1404 C CA . PHE A 1 169 ? 20.916 -13.001 6.707 1.00 68.25 169 PHE A CA 1
ATOM 1405 C C . PHE A 1 169 ? 21.593 -14.047 5.798 1.00 68.25 169 PHE A C 1
ATOM 1407 O O . PHE A 1 169 ? 22.809 -14.213 5.858 1.00 68.25 169 PHE A O 1
ATOM 1414 N N . PHE A 1 170 ? 20.832 -14.754 4.956 1.00 65.44 170 PHE A N 1
ATOM 1415 C CA . PHE A 1 170 ? 21.366 -15.757 4.032 1.00 65.44 170 PHE A CA 1
ATOM 1416 C C . PHE A 1 170 ? 21.436 -15.182 2.605 1.00 65.44 170 PHE A C 1
ATOM 1418 O O . PHE A 1 170 ? 20.418 -15.097 1.915 1.00 65.44 170 PHE A O 1
ATOM 1425 N N . ASP A 1 171 ? 22.645 -14.808 2.168 1.00 58.41 171 ASP A N 1
ATOM 1426 C CA . ASP A 1 171 ? 22.929 -14.122 0.888 1.00 58.41 171 ASP A CA 1
ATOM 1427 C C . ASP A 1 171 ? 22.328 -14.818 -0.354 1.00 58.41 171 ASP A C 1
ATOM 1429 O O . ASP A 1 171 ? 21.879 -14.153 -1.290 1.00 58.41 171 ASP A O 1
ATOM 1433 N N . ASP A 1 172 ? 22.225 -16.152 -0.351 1.00 63.66 172 ASP A N 1
ATOM 1434 C CA . ASP A 1 172 ? 21.757 -16.940 -1.505 1.00 63.66 172 ASP A CA 1
ATOM 1435 C C . ASP A 1 172 ? 20.271 -16.719 -1.867 1.00 63.66 172 ASP A C 1
ATOM 1437 O O . ASP A 1 172 ? 19.838 -17.050 -2.975 1.00 63.66 172 ASP A O 1
ATOM 1441 N N . PHE A 1 173 ? 19.465 -16.135 -0.971 1.00 63.00 173 PHE A N 1
ATOM 1442 C CA . PHE A 1 173 ? 18.021 -15.941 -1.179 1.00 63.00 173 PHE A CA 1
ATOM 1443 C C . PHE A 1 173 ? 17.607 -14.493 -1.474 1.00 63.00 173 PHE A C 1
ATOM 1445 O O . PHE A 1 173 ? 16.405 -14.221 -1.587 1.00 63.00 173 PHE A O 1
ATOM 1452 N N . LEU A 1 174 ? 18.564 -13.575 -1.666 1.00 64.56 174 LEU A N 1
ATOM 1453 C CA . LEU A 1 174 ? 18.327 -12.128 -1.783 1.00 64.56 174 LEU A CA 1
A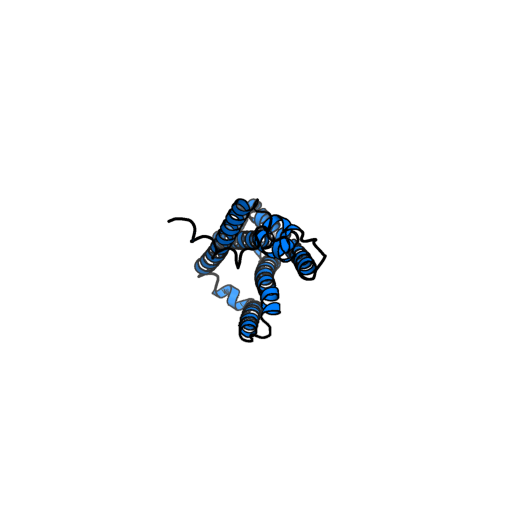TOM 1454 C C . LEU A 1 174 ? 17.187 -11.759 -2.752 1.00 64.56 174 LEU A C 1
ATOM 1456 O O . LEU A 1 174 ? 16.349 -10.910 -2.445 1.00 64.56 174 LEU A O 1
ATOM 1460 N N . PHE A 1 175 ? 17.104 -12.441 -3.900 1.00 66.19 175 PHE A N 1
ATOM 1461 C CA . PHE A 1 175 ? 16.066 -12.202 -4.908 1.00 66.19 175 PHE A CA 1
ATOM 1462 C C . PHE A 1 175 ? 14.647 -12.530 -4.411 1.00 66.19 175 PHE A C 1
ATOM 1464 O O . PHE A 1 175 ? 13.712 -11.751 -4.608 1.00 66.19 175 PHE A O 1
ATOM 1471 N N . HIS A 1 176 ? 14.474 -13.669 -3.735 1.00 66.00 176 HIS A N 1
ATOM 1472 C CA . HIS A 1 176 ? 13.174 -14.083 -3.201 1.00 66.00 176 HIS A CA 1
ATOM 1473 C C . HIS A 1 176 ? 12.756 -13.189 -2.032 1.00 66.00 176 HIS A C 1
ATOM 1475 O O . HIS A 1 176 ? 11.592 -12.802 -1.925 1.00 66.00 176 HIS A O 1
ATOM 1481 N N . VAL A 1 177 ? 13.712 -12.802 -1.189 1.00 66.94 177 VAL A N 1
ATOM 1482 C CA . VAL A 1 177 ? 13.478 -11.920 -0.042 1.00 66.94 177 VAL A CA 1
ATOM 1483 C C . VAL A 1 177 ? 13.058 -10.520 -0.489 1.00 66.94 177 VAL A C 1
ATOM 1485 O O . VAL A 1 177 ? 12.100 -9.965 0.056 1.00 66.94 177 VAL A O 1
ATOM 1488 N N . TYR A 1 178 ? 13.682 -9.990 -1.545 1.00 69.19 178 TYR A N 1
ATOM 1489 C CA . TYR A 1 178 ? 13.316 -8.703 -2.142 1.00 69.19 178 TYR A CA 1
ATOM 1490 C C . TYR A 1 178 ? 11.860 -8.670 -2.639 1.00 69.19 178 TYR A C 1
ATOM 1492 O O . TYR A 1 178 ? 11.191 -7.639 -2.553 1.00 69.19 178 TYR A O 1
ATOM 1500 N N . LEU A 1 179 ? 11.337 -9.806 -3.109 1.00 69.81 179 LEU A N 1
ATOM 1501 C CA . LEU A 1 179 ? 9.949 -9.945 -3.554 1.00 69.81 179 LEU A CA 1
ATOM 1502 C C . LEU A 1 179 ? 8.964 -10.180 -2.401 1.00 69.81 179 LEU A C 1
ATOM 1504 O O . LEU A 1 179 ? 7.883 -9.591 -2.383 1.00 69.81 179 LEU A O 1
ATOM 1508 N N . VAL A 1 180 ? 9.320 -11.022 -1.429 1.00 71.62 180 VAL A N 1
ATOM 1509 C CA . VAL A 1 180 ? 8.425 -11.409 -0.324 1.00 71.62 180 VAL A CA 1
ATOM 1510 C C . VAL A 1 180 ? 8.258 -10.283 0.697 1.00 71.62 180 VAL A C 1
ATOM 1512 O O . VAL A 1 180 ? 7.161 -10.066 1.207 1.00 71.62 180 VAL A O 1
ATOM 1515 N N . ARG A 1 181 ? 9.315 -9.522 0.986 1.00 72.81 181 ARG A N 1
ATOM 1516 C CA . ARG A 1 181 ? 9.306 -8.454 1.996 1.00 72.81 181 ARG A CA 1
ATOM 1517 C C . ARG A 1 181 ? 8.229 -7.379 1.775 1.00 72.81 181 ARG A C 1
ATOM 1519 O O . ARG A 1 181 ? 7.438 -7.158 2.695 1.00 72.81 181 ARG A O 1
ATOM 1526 N N . PRO A 1 182 ? 8.140 -6.710 0.608 1.00 75.06 182 PRO A N 1
ATOM 1527 C CA . PRO A 1 182 ? 7.102 -5.707 0.375 1.00 75.06 182 PRO A CA 1
ATOM 1528 C C . PRO A 1 182 ? 5.694 -6.310 0.450 1.00 75.06 182 PRO A C 1
ATOM 1530 O O . PRO A 1 182 ? 4.784 -5.663 0.964 1.00 75.06 182 PRO A O 1
ATOM 1533 N N . TYR A 1 183 ? 5.520 -7.565 0.025 1.00 73.12 183 TYR A N 1
ATOM 1534 C CA . TYR A 1 183 ? 4.250 -8.276 0.156 1.00 73.12 183 TYR A CA 1
ATOM 1535 C C . TYR A 1 183 ? 3.864 -8.508 1.619 1.00 73.12 183 TYR A C 1
ATOM 1537 O O . TYR A 1 183 ? 2.731 -8.233 1.999 1.00 73.12 183 TYR A O 1
ATOM 1545 N N . SER A 1 184 ? 4.795 -8.964 2.456 1.00 73.44 184 SER A N 1
ATOM 1546 C CA . SER A 1 184 ? 4.542 -9.209 3.879 1.00 73.44 184 SER A CA 1
ATOM 1547 C C . SER A 1 184 ? 4.232 -7.928 4.650 1.00 73.44 184 SER A C 1
ATOM 1549 O O . SER A 1 184 ? 3.324 -7.921 5.480 1.00 73.44 184 SER A O 1
ATOM 1551 N N . ILE A 1 185 ? 4.937 -6.832 4.351 1.00 73.88 185 ILE A N 1
ATOM 1552 C CA . ILE A 1 185 ? 4.683 -5.519 4.965 1.00 73.88 185 ILE A CA 1
ATOM 1553 C C . ILE A 1 185 ? 3.295 -5.007 4.570 1.00 73.88 185 ILE A C 1
ATOM 1555 O O . ILE A 1 185 ? 2.534 -4.545 5.426 1.00 73.88 185 ILE A O 1
ATOM 1559 N N . ASP A 1 186 ? 2.938 -5.125 3.290 1.00 78.06 186 ASP A N 1
ATOM 1560 C CA . ASP A 1 186 ? 1.607 -4.757 2.827 1.00 78.06 186 ASP A CA 1
ATOM 1561 C C . ASP A 1 186 ? 0.557 -5.657 3.495 1.00 78.06 186 ASP A C 1
ATOM 1563 O O . ASP A 1 186 ? -0.364 -5.149 4.135 1.00 78.06 186 ASP A O 1
ATOM 1567 N N . ALA A 1 187 ? 0.717 -6.981 3.452 1.00 77.44 187 ALA A N 1
ATOM 1568 C CA . ALA A 1 187 ? -0.201 -7.944 4.056 1.00 77.44 187 ALA A CA 1
ATOM 1569 C C . ALA A 1 187 ? -0.420 -7.687 5.555 1.00 77.44 187 ALA A C 1
ATOM 1571 O O . ALA A 1 187 ? -1.564 -7.702 6.011 1.00 77.44 187 ALA A O 1
ATOM 1572 N N . GLN A 1 188 ? 0.634 -7.365 6.312 1.00 77.50 188 GLN A N 1
ATOM 1573 C CA . GLN A 1 188 ? 0.528 -6.988 7.723 1.00 77.50 188 GLN A CA 1
ATOM 1574 C C . GLN A 1 188 ? -0.426 -5.801 7.909 1.00 77.50 188 GLN A C 1
ATOM 1576 O O . GLN A 1 188 ? -1.337 -5.863 8.738 1.00 77.50 188 GLN A O 1
ATOM 1581 N N . ALA A 1 189 ? -0.261 -4.736 7.117 1.00 75.00 189 ALA A N 1
ATOM 1582 C CA . ALA A 1 189 ? -1.135 -3.570 7.189 1.00 75.00 189 ALA A CA 1
ATOM 1583 C C . ALA A 1 189 ? -2.598 -3.923 6.868 1.00 75.00 189 ALA A C 1
ATOM 1585 O O . ALA A 1 189 ? -3.498 -3.396 7.517 1.00 75.00 189 ALA A O 1
ATOM 1586 N N . HIS A 1 190 ? -2.839 -4.834 5.919 1.00 81.69 190 HIS A N 1
ATOM 1587 C CA . HIS A 1 190 ? -4.181 -5.272 5.517 1.00 81.69 190 HIS A CA 1
ATOM 1588 C C . HIS A 1 190 ? -4.849 -6.134 6.598 1.00 81.69 190 HIS A C 1
ATOM 1590 O O . HIS A 1 190 ? -6.013 -5.912 6.941 1.00 81.69 190 HIS A O 1
ATOM 1596 N N . VAL A 1 191 ? -4.108 -7.088 7.174 1.00 78.31 191 VAL A N 1
ATOM 1597 C CA . VAL A 1 191 ? -4.590 -7.970 8.246 1.00 78.31 191 VAL A CA 1
ATOM 1598 C C . VAL A 1 191 ? -4.998 -7.154 9.466 1.00 78.31 191 VAL A C 1
ATOM 1600 O O . VAL A 1 191 ? -6.082 -7.380 9.999 1.00 78.31 191 VAL A O 1
ATOM 1603 N N . ILE A 1 192 ? -4.196 -6.162 9.866 1.00 77.62 192 ILE A N 1
ATOM 1604 C CA . ILE A 1 192 ? -4.518 -5.273 10.992 1.00 77.62 192 ILE A CA 1
ATOM 1605 C C . ILE A 1 192 ? -5.834 -4.523 10.737 1.00 77.62 192 ILE A C 1
ATOM 1607 O O . ILE A 1 192 ? -6.688 -4.471 11.624 1.00 77.62 192 ILE A O 1
ATOM 1611 N N . THR A 1 193 ? -6.046 -3.998 9.524 1.00 80.06 193 THR A N 1
ATOM 1612 C CA . THR A 1 193 ? -7.296 -3.306 9.160 1.00 80.06 193 THR A CA 1
ATOM 1613 C C . THR A 1 193 ? -8.510 -4.208 9.280 1.00 80.06 193 THR A C 1
ATOM 1615 O O . THR A 1 193 ? -9.517 -3.837 9.886 1.00 80.06 193 THR A O 1
ATOM 1618 N N . CYS A 1 194 ? -8.423 -5.384 8.659 1.00 79.44 194 CYS A N 1
ATOM 1619 C CA . CYS A 1 194 ? -9.517 -6.334 8.582 1.00 79.44 194 CYS A CA 1
ATOM 1620 C C . CYS A 1 194 ? -9.841 -6.860 9.977 1.00 79.44 194 CYS A C 1
ATOM 1622 O O . CYS A 1 194 ? -10.999 -6.837 10.393 1.00 79.44 194 CYS A O 1
ATOM 1624 N N . TYR A 1 195 ? -8.812 -7.260 10.727 1.00 79.81 195 TYR A N 1
ATOM 1625 C CA . TYR A 1 195 ? -8.946 -7.722 12.101 1.00 79.81 195 TYR A CA 1
ATOM 1626 C C . TYR A 1 195 ? -9.632 -6.670 12.968 1.00 79.81 195 TYR A C 1
ATOM 1628 O O . TYR A 1 195 ? -10.636 -6.976 13.613 1.00 79.81 195 TYR A O 1
ATOM 1636 N N . PHE A 1 196 ? -9.156 -5.422 12.939 1.00 77.44 196 PHE A N 1
ATOM 1637 C CA . PHE A 1 196 ? -9.764 -4.336 13.701 1.00 77.44 196 PHE A CA 1
ATOM 1638 C C . PHE A 1 196 ? -11.234 -4.137 13.313 1.00 77.44 196 PHE A C 1
ATOM 1640 O O . PHE A 1 196 ? -12.107 -4.091 14.176 1.00 77.44 196 PHE A O 1
ATOM 1647 N N . TYR A 1 197 ? -11.544 -4.094 12.018 1.00 76.94 197 TYR A N 1
ATOM 1648 C CA . TYR A 1 197 ? -12.913 -3.901 11.549 1.00 76.94 197 TYR A CA 1
ATOM 1649 C C . TYR A 1 197 ? -13.883 -4.996 12.028 1.00 76.94 197 TYR A C 1
ATOM 1651 O O . TYR A 1 197 ? -14.996 -4.689 12.458 1.00 76.94 197 TYR A O 1
ATOM 1659 N N . PHE A 1 198 ? -13.478 -6.267 11.969 1.00 74.38 198 PHE A N 1
ATOM 1660 C CA . PHE A 1 198 ? -14.357 -7.387 12.319 1.00 74.38 198 PHE A CA 1
ATOM 1661 C C . PHE A 1 198 ? -14.453 -7.650 13.825 1.00 74.38 198 PHE A C 1
ATOM 1663 O O . PHE A 1 198 ? -15.501 -8.079 14.314 1.00 74.38 198 PHE A O 1
ATOM 1670 N N . THR A 1 199 ? -13.380 -7.406 14.575 1.00 69.88 199 THR A N 1
ATOM 1671 C CA . THR A 1 199 ? -13.336 -7.732 16.007 1.00 69.88 199 THR A CA 1
ATOM 1672 C C . THR A 1 199 ? -13.815 -6.587 16.886 1.00 69.88 199 THR A C 1
ATOM 1674 O O . THR A 1 199 ? -14.425 -6.839 17.931 1.00 69.88 199 THR A O 1
ATOM 1677 N N . HIS A 1 200 ? -13.603 -5.340 16.459 1.00 70.38 200 HIS A N 1
ATOM 1678 C CA . HIS A 1 200 ? -13.794 -4.199 17.335 1.00 70.38 200 HIS A CA 1
ATOM 1679 C C . HIS A 1 200 ? -15.288 -3.947 17.636 1.00 70.38 200 HIS A C 1
ATOM 1681 O O . HIS A 1 200 ? -16.104 -3.809 16.715 1.00 70.38 200 HIS A O 1
ATOM 1687 N N . PRO A 1 201 ? -15.684 -3.821 18.921 1.00 66.81 201 PRO A N 1
ATOM 1688 C CA . PRO A 1 201 ? -17.087 -3.695 19.333 1.00 66.81 201 PRO A CA 1
ATOM 1689 C C . PRO A 1 201 ? -17.814 -2.471 18.752 1.00 66.81 201 PRO A C 1
ATOM 1691 O O . PRO A 1 201 ? -19.034 -2.501 18.633 1.00 66.81 201 PRO A O 1
ATOM 1694 N N . ILE A 1 202 ? -17.084 -1.432 18.323 1.00 68.81 202 ILE A N 1
ATOM 1695 C CA . ILE A 1 202 ? -17.626 -0.263 17.591 1.00 68.81 202 ILE A CA 1
ATOM 1696 C C . ILE A 1 202 ? -18.469 -0.673 16.382 1.00 68.81 202 ILE A C 1
ATOM 1698 O O . ILE A 1 202 ? -19.477 -0.026 16.091 1.00 68.81 202 ILE A O 1
ATOM 1702 N N . PHE A 1 203 ? -18.028 -1.696 15.647 1.00 69.44 203 PHE A N 1
ATOM 1703 C CA . PHE A 1 203 ? -18.656 -2.111 14.394 1.00 69.44 203 PHE A CA 1
ATOM 1704 C C . PHE A 1 203 ? -19.693 -3.219 14.595 1.00 69.44 203 PHE A C 1
ATOM 1706 O O . PHE A 1 203 ? -20.474 -3.501 13.682 1.00 69.44 203 PHE A O 1
ATOM 1713 N N . LYS A 1 204 ? -19.763 -3.811 15.795 1.00 68.12 204 LYS A N 1
ATOM 1714 C CA . LYS A 1 204 ? -20.812 -4.766 16.154 1.00 68.12 204 LYS A CA 1
ATOM 1715 C C . LYS A 1 204 ? -22.115 -4.002 16.402 1.00 68.12 204 LYS A C 1
ATOM 1717 O O . LYS A 1 204 ? -22.165 -3.046 17.174 1.00 68.12 204 LYS A O 1
ATOM 1722 N N . LYS A 1 205 ? -23.202 -4.415 15.745 1.00 58.28 205 LYS A N 1
ATOM 1723 C CA . LYS A 1 205 ? -24.539 -3.881 16.048 1.00 58.28 205 LYS A CA 1
ATOM 1724 C C . LYS A 1 205 ? -24.882 -4.252 17.496 1.00 58.28 205 LYS A C 1
ATOM 1726 O O . LYS A 1 205 ? -24.877 -5.434 17.827 1.00 58.28 205 LYS A O 1
ATOM 1731 N N . LYS A 1 206 ? -25.200 -3.269 18.349 1.00 55.56 206 LYS A N 1
ATOM 1732 C CA . LYS A 1 206 ? -25.801 -3.548 19.664 1.00 55.56 206 LYS A CA 1
ATOM 1733 C C . LYS A 1 206 ? -27.151 -4.230 19.420 1.00 55.56 206 LYS A C 1
ATOM 1735 O O . LYS A 1 206 ? -28.067 -3.598 18.899 1.00 55.56 206 LYS A O 1
ATOM 1740 N N . VAL A 1 207 ? -27.267 -5.510 19.765 1.00 47.06 207 VAL A N 1
ATOM 1741 C CA . VAL A 1 207 ? -28.568 -6.174 19.882 1.00 47.06 207 VAL A CA 1
ATOM 1742 C C . VAL A 1 207 ? -29.210 -5.599 21.140 1.00 47.06 207 VAL A C 1
ATOM 1744 O O . VAL A 1 207 ? -28.830 -5.958 22.249 1.00 47.06 207 VAL A O 1
ATOM 1747 N N . MET A 1 208 ? -30.112 -4.631 20.987 1.00 46.09 208 MET A N 1
ATOM 1748 C CA . MET A 1 208 ? -30.942 -4.184 22.103 1.00 46.09 208 MET A CA 1
ATOM 1749 C C . MET A 1 208 ? -31.914 -5.315 22.435 1.00 46.09 208 MET A C 1
ATOM 1751 O O . MET A 1 208 ? -32.902 -5.504 21.727 1.00 46.09 208 MET A O 1
ATOM 1755 N N . SER A 1 209 ? -31.649 -6.075 23.497 1.00 43.06 209 SER A N 1
ATOM 1756 C CA . SER A 1 209 ? -32.701 -6.866 24.125 1.00 43.06 209 SER A CA 1
ATOM 1757 C C . SER A 1 209 ? -33.693 -5.879 24.739 1.00 43.06 209 SER A C 1
ATOM 1759 O O . SER A 1 209 ? -33.404 -5.183 25.710 1.00 43.06 209 SER A O 1
ATOM 1761 N N . VAL A 1 210 ? -34.866 -5.750 24.122 1.00 51.88 210 VAL A N 1
ATOM 1762 C CA . VAL A 1 210 ? -35.978 -4.998 24.706 1.00 51.88 210 VAL A CA 1
ATOM 1763 C C . VAL A 1 210 ? -36.447 -5.788 25.926 1.00 51.88 210 VAL A C 1
ATOM 1765 O O . VAL A 1 210 ? -37.245 -6.716 25.806 1.00 51.88 210 VAL A O 1
ATOM 1768 N N . VAL A 1 211 ? -35.921 -5.460 2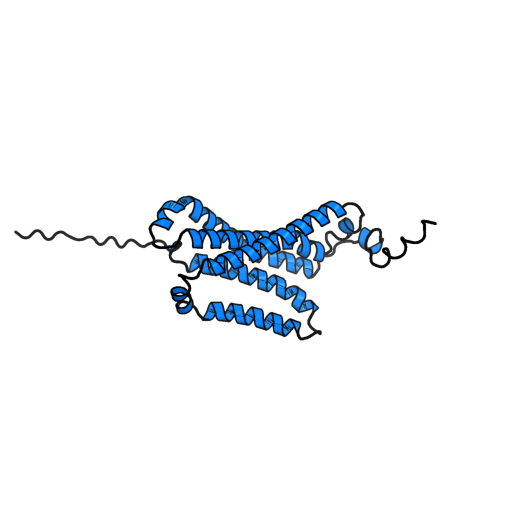7.106 1.00 58.19 211 VAL A N 1
ATOM 1769 C CA . VAL A 1 211 ? -36.433 -5.988 28.373 1.00 58.19 211 VAL A CA 1
ATOM 1770 C C . VAL A 1 211 ? -37.774 -5.308 28.626 1.00 58.19 211 VAL A C 1
ATOM 1772 O O . VAL A 1 211 ? -37.848 -4.160 29.058 1.00 58.19 211 VAL A O 1
ATOM 1775 N N . ARG A 1 212 ? -38.859 -6.007 28.286 1.00 49.59 212 ARG A N 1
ATOM 1776 C CA . ARG A 1 212 ? -40.227 -5.562 28.557 1.00 49.59 212 ARG A CA 1
ATOM 1777 C C . ARG A 1 212 ? -40.527 -5.810 30.036 1.00 49.59 212 ARG A C 1
ATOM 1779 O O . ARG A 1 212 ? -40.932 -6.908 30.405 1.00 49.59 212 ARG A O 1
ATOM 1786 N N . VAL A 1 213 ? -40.317 -4.804 30.879 1.00 61.25 213 VAL A N 1
ATOM 1787 C CA . VAL A 1 213 ? -40.731 -4.861 32.287 1.00 61.25 213 VAL A CA 1
ATOM 1788 C C . VAL A 1 213 ? -42.249 -4.676 32.337 1.00 61.25 213 VAL A C 1
ATOM 1790 O O . VAL A 1 213 ? -42.762 -3.632 31.938 1.00 61.25 213 VAL A O 1
ATOM 1793 N N . LYS A 1 214 ? -42.985 -5.704 32.773 1.00 58.62 214 LYS A N 1
ATOM 1794 C CA . LYS A 1 214 ? -44.403 -5.560 33.128 1.00 58.62 214 LYS A CA 1
ATOM 1795 C C . LYS A 1 214 ? -44.470 -4.889 34.499 1.00 58.62 214 LYS A C 1
ATOM 1797 O O . LYS A 1 214 ? -43.892 -5.410 35.448 1.00 58.62 214 LYS A O 1
ATOM 1802 N N . SER A 1 215 ? -45.158 -3.755 34.605 1.00 62.69 215 SER A N 1
ATOM 1803 C CA . SER A 1 215 ? -45.482 -3.164 35.903 1.00 62.69 215 SER A CA 1
ATOM 1804 C C . SER A 1 215 ? -46.450 -4.092 36.635 1.00 62.69 215 SER A C 1
ATOM 1806 O O . SER A 1 215 ? -47.539 -4.373 36.132 1.00 62.69 215 SER A O 1
ATOM 1808 N N . VAL A 1 216 ? -46.042 -4.586 37.800 1.00 68.19 216 VAL A N 1
ATOM 1809 C CA . VAL A 1 216 ? -46.940 -5.273 38.728 1.00 68.19 216 VAL A CA 1
ATOM 1810 C C . VAL A 1 216 ? -47.713 -4.192 39.471 1.00 68.19 216 VAL A C 1
ATOM 1812 O O . VAL A 1 216 ? -47.135 -3.443 40.252 1.00 68.19 216 VAL A O 1
ATOM 1815 N N . THR A 1 217 ? -49.006 -4.078 39.185 1.00 57.53 217 THR A N 1
ATOM 1816 C CA . THR A 1 217 ? -49.924 -3.245 39.964 1.00 57.53 217 THR A CA 1
ATOM 1817 C C . THR A 1 217 ? -50.337 -4.045 41.193 1.00 57.53 217 THR A C 1
ATOM 1819 O O . THR A 1 217 ? -51.049 -5.040 41.071 1.00 57.53 217 THR A O 1
ATOM 1822 N N . THR A 1 218 ? -49.844 -3.657 42.366 1.00 61.00 218 THR A N 1
ATOM 1823 C CA . THR A 1 218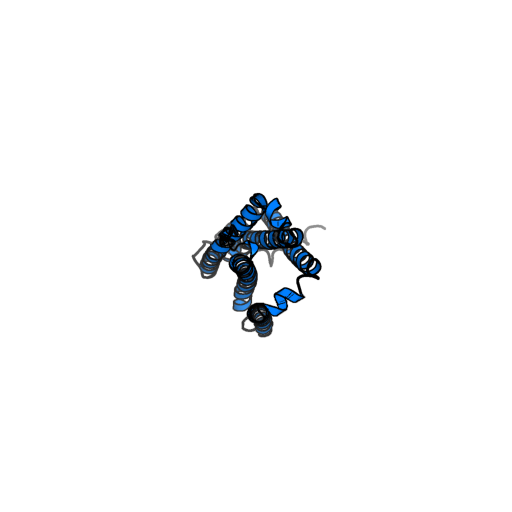 ? -50.333 -4.151 43.658 1.00 61.00 218 THR A CA 1
ATOM 1824 C C . THR A 1 218 ? -51.620 -3.411 44.009 1.00 61.00 218 THR A C 1
ATOM 1826 O O . THR A 1 218 ? -51.573 -2.197 44.216 1.00 61.00 218 THR A O 1
ATOM 1829 N N . ASN A 1 219 ? -52.735 -4.144 44.031 1.00 53.41 219 ASN A N 1
ATOM 1830 C CA . ASN A 1 219 ? -53.978 -3.743 44.696 1.00 53.41 219 ASN A CA 1
ATOM 1831 C C . ASN A 1 219 ? -53.952 -4.186 46.157 1.00 53.41 219 ASN A C 1
ATOM 1833 O O . ASN A 1 219 ? -53.365 -5.263 46.416 1.00 53.41 219 ASN A O 1
#

Secondary structure (DSSP, 8-state):
--SSSSTTSGGG--TT-HHHHTPPP---HHHHHHHHHHHHHHHHHHHHHHHHHHHHHHHHHHTTTT--HHHHHHHHHHHHHHHHHHHHHIIIIIHHHTTTTHHHHHSSS-HHHHHHHHHHHHHHHHHHHHHHHHHHHT-TTTHHHHTTT-HHHHHHHHHHHHHHHHHHTSGGGHHHHHHHHHHHHHHHHHHHHHHHHHH-GGGS---------------

Sequence (219 aa):
MSEEHDHGEEEHSIIGQKEYTQFIYHFNYFSAYAIISALYCIPTIIINLKMIYYYLRKHKTLCQNNLHPELFRQFLIMQTLCLFHVFITFIVNRIPNTGWMTAWCASSKPERLLKVLVFLYSGIIYSKYFSIILFCVMRPLAFIIEVVINPFVVITIIIINVSIALFE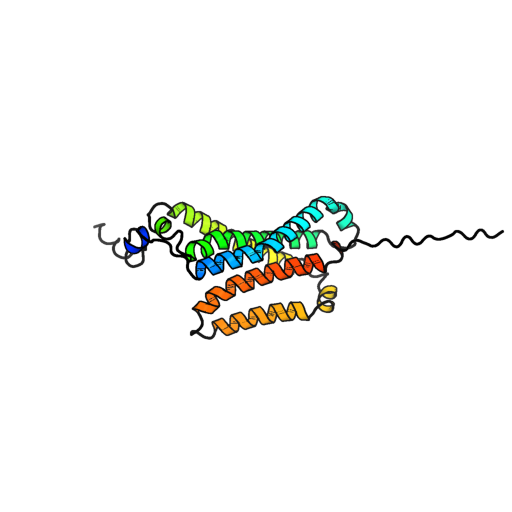FFDDFLFHVYLVRPYSIDAQAHVITCYFYFTHPIFKKKVMSVVRVKSVTTN

InterPro domains:
  IPR003839 7TM GPCR, serpentine receptor class u (Sru) [PF10322] (14-143)
  IPR003839 7TM GPCR, serpentine receptor class u (Sru) [PF10322] (152-206)